Protein AF-A0A7X6PV64-F1 (afdb_monomer)

pLDDT: mean 88.18, std 13.63, range [36.78, 98.56]

Sequence (272 aa):
VKTAAINAVMAGAKPEYFPVILAIGSTGTTAVNISDNGFMAGAVINGNIRDEIGLNYDIGAVGPFAHANTTIGRAWSLLSINGGNCGKIGTTYTGTVGNPMNAINVIIAENEENSPWEPFAVRRSNAGGGGFGFGGPPPAKYKKGDNVVTLLMGWGILSAVNWKANDWSELPNYALAIKNIFNQQGTMFGTFAVLGPSVANNIANAGYDTAEKLTSFVTDVGEAPKSGPGGGPGGFRMPANFNVVVTGSSNNNYWMIGGMVPAASVNIDDWR

Structure (mmCIF, N/CA/C/O backbone):
data_AF-A0A7X6PV64-F1
#
_entry.id   AF-A0A7X6PV64-F1
#
loop_
_atom_site.group_PDB
_atom_site.id
_atom_site.type_symbol
_atom_site.label_atom_id
_atom_site.label_alt_id
_atom_site.label_comp_id
_atom_site.label_asym_id
_atom_site.label_entity_id
_atom_site.label_seq_id
_atom_site.pdbx_PDB_ins_code
_atom_site.Cartn_x
_atom_site.Cartn_y
_atom_site.Cartn_z
_atom_site.occupancy
_atom_site.B_iso_or_equiv
_atom_site.auth_seq_id
_atom_site.auth_comp_id
_atom_site.auth_asym_id
_atom_site.auth_atom_id
_atom_site.pdbx_PDB_model_num
ATOM 1 N N . VAL A 1 1 ? 3.945 -2.999 -22.282 1.00 91.75 1 VAL A N 1
ATOM 2 C CA . VAL A 1 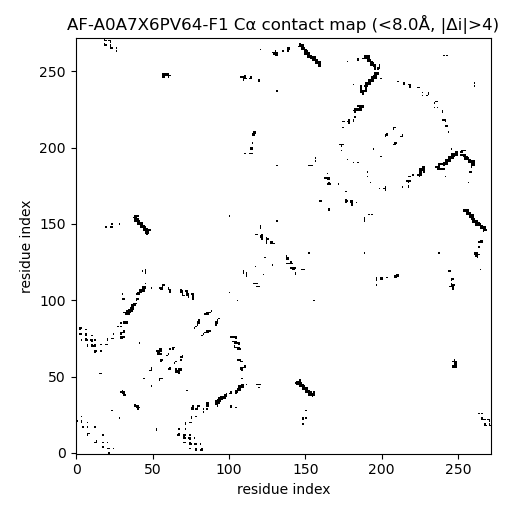1 ? 3.595 -4.436 -22.127 1.00 91.75 1 VAL A CA 1
ATOM 3 C C . VAL A 1 1 ? 4.803 -5.372 -22.232 1.00 91.75 1 VAL A C 1
ATOM 5 O O . VAL A 1 1 ? 5.143 -5.963 -21.219 1.00 91.75 1 VAL A O 1
ATOM 8 N N . LYS A 1 2 ? 5.508 -5.484 -23.377 1.00 96.25 2 LYS A N 1
ATOM 9 C CA . LYS A 1 2 ? 6.651 -6.422 -23.546 1.00 96.25 2 LYS A CA 1
ATOM 10 C C . LYS A 1 2 ? 7.704 -6.335 -22.430 1.00 96.25 2 LYS A C 1
ATOM 12 O O . LYS A 1 2 ? 8.056 -7.350 -21.840 1.00 96.25 2 LYS A O 1
ATOM 17 N N . THR A 1 3 ? 8.168 -5.127 -22.106 1.00 96.12 3 THR A N 1
ATOM 18 C CA . THR A 1 3 ? 9.143 -4.906 -21.025 1.00 96.12 3 THR A CA 1
ATOM 19 C C . THR A 1 3 ? 8.607 -5.367 -19.670 1.00 96.12 3 THR A C 1
ATOM 21 O O . THR A 1 3 ? 9.325 -6.025 -18.928 1.00 96.12 3 THR A O 1
ATOM 24 N N . ALA A 1 4 ? 7.337 -5.094 -19.355 1.00 97.00 4 ALA A N 1
ATOM 25 C CA . ALA A 1 4 ? 6.719 -5.554 -18.112 1.00 97.00 4 ALA A CA 1
ATOM 26 C C . ALA A 1 4 ? 6.675 -7.088 -18.029 1.00 97.00 4 ALA A C 1
ATOM 28 O O . ALA A 1 4 ? 7.028 -7.637 -16.992 1.00 97.00 4 ALA A O 1
ATOM 29 N N . ALA A 1 5 ? 6.334 -7.780 -19.123 1.00 97.94 5 ALA A N 1
ATOM 30 C CA . ALA A 1 5 ? 6.286 -9.245 -19.159 1.00 97.94 5 ALA A CA 1
ATOM 31 C C . ALA A 1 5 ? 7.659 -9.880 -18.885 1.00 97.94 5 ALA A C 1
ATOM 33 O O . ALA A 1 5 ? 7.769 -10.797 -18.078 1.00 97.94 5 ALA A O 1
ATOM 34 N N . ILE A 1 6 ? 8.722 -9.349 -19.501 1.00 98.06 6 ILE A N 1
ATOM 35 C CA . ILE A 1 6 ? 10.098 -9.823 -19.272 1.00 98.06 6 ILE A CA 1
ATOM 36 C C . ILE A 1 6 ? 10.476 -9.669 -17.792 1.00 98.06 6 ILE A C 1
ATOM 38 O O . ILE A 1 6 ? 10.998 -10.600 -17.183 1.00 98.06 6 ILE A O 1
ATOM 42 N N . ASN A 1 7 ? 10.176 -8.513 -17.195 1.00 97.69 7 ASN A N 1
ATOM 43 C CA . ASN A 1 7 ? 10.462 -8.253 -15.784 1.00 97.69 7 ASN A CA 1
ATOM 44 C C . ASN A 1 7 ? 9.623 -9.118 -14.838 1.00 97.69 7 ASN A C 1
ATOM 46 O O . ASN A 1 7 ? 10.154 -9.587 -13.837 1.00 97.69 7 ASN A O 1
ATOM 50 N N . ALA A 1 8 ? 8.358 -9.382 -15.171 1.00 98.19 8 ALA A N 1
ATOM 51 C CA . ALA A 1 8 ? 7.495 -10.294 -14.427 1.00 98.19 8 ALA A CA 1
ATOM 52 C C . ALA A 1 8 ? 8.071 -11.721 -14.415 1.00 98.19 8 ALA A C 1
ATOM 54 O O . ALA A 1 8 ? 8.233 -12.312 -13.349 1.00 98.19 8 ALA A O 1
ATOM 55 N N . VAL A 1 9 ? 8.489 -12.241 -15.573 1.00 98.19 9 VAL A N 1
ATOM 56 C CA . VAL A 1 9 ? 9.125 -13.567 -15.672 1.00 98.19 9 VAL A CA 1
ATOM 57 C C . VAL A 1 9 ? 10.434 -13.614 -14.884 1.00 98.19 9 VAL A C 1
ATOM 59 O O . VAL A 1 9 ? 10.630 -14.523 -14.082 1.00 98.19 9 VAL A O 1
ATOM 62 N N . MET A 1 10 ? 11.309 -12.611 -15.035 1.00 97.69 10 MET A N 1
ATOM 63 C CA . MET A 1 10 ? 12.550 -12.528 -14.250 1.00 97.69 10 MET A CA 1
ATOM 64 C C . MET A 1 10 ? 12.288 -12.434 -12.745 1.00 97.69 10 MET A C 1
ATOM 66 O O . MET A 1 10 ? 13.106 -12.913 -11.957 1.00 97.69 10 MET A O 1
ATOM 70 N N . ALA A 1 11 ? 11.167 -11.824 -12.343 1.00 97.19 11 ALA A N 1
ATOM 71 C CA . ALA A 1 11 ? 10.736 -11.728 -10.955 1.00 97.19 11 ALA A CA 1
ATOM 72 C C . ALA A 1 11 ? 10.283 -13.076 -10.371 1.00 97.19 11 ALA A C 1
ATOM 74 O O . ALA A 1 11 ? 10.321 -13.218 -9.150 1.00 97.19 11 ALA A O 1
ATOM 75 N N . GLY A 1 12 ? 9.914 -14.045 -11.219 1.00 97.56 12 GLY A N 1
ATOM 76 C CA . GLY A 1 12 ? 9.253 -15.296 -10.836 1.00 97.56 12 GLY A CA 1
ATOM 77 C C . GLY A 1 12 ? 7.725 -15.188 -10.792 1.00 97.56 12 GLY A C 1
ATOM 78 O O . GLY A 1 12 ? 7.066 -16.062 -10.238 1.00 97.56 12 GLY A O 1
ATOM 79 N N . ALA A 1 13 ? 7.148 -14.114 -11.339 1.00 98.00 13 ALA A N 1
ATOM 80 C CA . ALA A 1 13 ? 5.711 -13.884 -11.293 1.00 98.00 13 ALA A CA 1
ATOM 81 C C . ALA A 1 13 ? 4.950 -14.917 -12.134 1.00 98.00 13 ALA A C 1
ATOM 83 O O . ALA A 1 13 ? 5.369 -15.276 -13.239 1.00 98.00 13 ALA A O 1
ATOM 84 N N . LYS A 1 14 ? 3.798 -15.356 -11.622 1.00 98.31 14 LYS A N 1
ATOM 85 C CA . LYS A 1 14 ? 2.850 -16.157 -12.397 1.00 98.31 14 LYS A CA 1
ATOM 86 C C . LYS A 1 14 ? 2.019 -15.261 -13.332 1.00 98.31 14 LYS A C 1
ATOM 88 O O . LYS A 1 14 ? 1.901 -14.062 -13.055 1.00 98.31 14 LYS A O 1
ATOM 93 N N . PRO A 1 15 ? 1.430 -15.802 -14.416 1.00 97.88 15 PRO A N 1
ATOM 94 C CA . PRO A 1 15 ? 0.605 -15.024 -15.343 1.00 97.88 15 PRO A CA 1
ATOM 95 C C . PRO A 1 15 ? -0.539 -14.261 -14.667 1.00 97.88 15 PRO A C 1
ATOM 97 O O . PRO A 1 15 ? -0.822 -13.130 -15.048 1.00 97.88 15 PRO A O 1
ATOM 100 N N . GLU A 1 16 ? -1.141 -14.824 -13.619 1.00 97.88 16 GLU A N 1
ATOM 101 C CA . GLU A 1 16 ? -2.262 -14.226 -12.885 1.00 97.88 16 GLU A CA 1
ATOM 102 C C . GLU A 1 16 ? -1.863 -12.931 -12.156 1.00 97.88 16 GLU A C 1
ATOM 104 O O . GLU A 1 16 ? -2.710 -12.097 -11.860 1.00 97.88 16 GLU A O 1
ATOM 109 N N . TYR A 1 17 ? -0.568 -12.715 -11.896 1.00 98.38 17 TYR A N 1
ATOM 110 C CA . TYR A 1 17 ? -0.059 -11.495 -11.251 1.00 98.38 17 TYR A CA 1
ATOM 111 C C . TYR A 1 17 ? 0.160 -10.367 -12.262 1.00 98.38 17 TYR A C 1
ATOM 113 O O . TYR A 1 17 ? 0.369 -9.210 -11.889 1.00 98.38 17 TYR A O 1
ATOM 121 N N . PHE A 1 18 ? 0.169 -10.701 -13.553 1.00 98.44 18 PHE A N 1
ATOM 122 C CA . PHE A 1 18 ? 0.569 -9.786 -14.606 1.00 98.44 18 PHE A CA 1
ATOM 123 C C . PHE A 1 18 ? -0.355 -8.568 -14.758 1.00 98.44 18 PHE A C 1
ATOM 125 O O . PHE A 1 18 ? 0.198 -7.477 -14.914 1.00 98.44 18 PHE A O 1
ATOM 132 N N . PRO A 1 19 ? -1.693 -8.678 -14.615 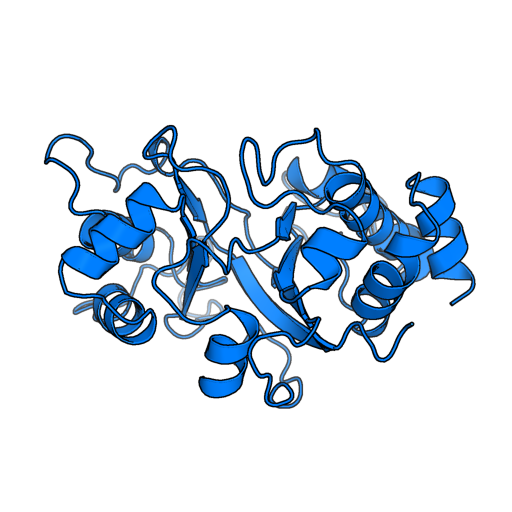1.00 98.38 19 PRO A N 1
ATOM 133 C CA . PRO A 1 19 ? -2.575 -7.510 -14.588 1.00 98.38 19 PRO A CA 1
ATOM 134 C C . PRO A 1 19 ? -2.177 -6.490 -13.514 1.00 98.38 19 PRO A C 1
ATOM 136 O O . PRO A 1 19 ? -2.075 -5.300 -13.801 1.00 98.38 19 PRO A O 1
ATOM 139 N N . VAL A 1 20 ? -1.826 -6.946 -12.303 1.00 98.50 20 VAL A N 1
ATOM 140 C CA . VAL A 1 20 ? -1.347 -6.061 -11.223 1.00 98.50 20 VAL A CA 1
ATOM 141 C C . VAL A 1 20 ? -0.037 -5.375 -11.619 1.00 98.50 20 VAL A C 1
ATOM 143 O O . VAL A 1 20 ? 0.121 -4.171 -11.433 1.00 98.50 20 VAL A O 1
ATOM 146 N N . ILE A 1 21 ? 0.909 -6.119 -12.198 1.00 98.38 21 ILE A N 1
ATOM 147 C CA . ILE A 1 21 ? 2.211 -5.581 -12.626 1.00 98.38 21 ILE A CA 1
ATOM 148 C C . ILE A 1 21 ? 2.039 -4.546 -13.748 1.00 98.38 21 ILE A C 1
ATOM 150 O O . ILE A 1 21 ? 2.728 -3.523 -13.755 1.00 98.38 21 ILE A O 1
ATOM 154 N N . LEU A 1 22 ? 1.125 -4.789 -14.690 1.00 98.25 22 LEU A N 1
ATOM 155 C CA . LEU A 1 22 ? 0.781 -3.838 -15.743 1.00 98.25 22 LEU A CA 1
ATOM 156 C C . LEU A 1 22 ? 0.117 -2.585 -15.174 1.00 98.25 22 LEU A C 1
ATOM 158 O O . LEU A 1 22 ? 0.539 -1.486 -15.534 1.00 98.25 22 LEU A O 1
ATOM 162 N N . ALA A 1 23 ? -0.833 -2.742 -14.249 1.00 97.44 23 ALA A N 1
ATOM 163 C CA . ALA A 1 23 ? -1.485 -1.632 -13.564 1.00 97.44 23 ALA A CA 1
ATOM 164 C C . ALA A 1 23 ? -0.451 -0.740 -12.862 1.00 97.44 23 ALA A C 1
ATOM 166 O O . ALA A 1 23 ? -0.383 0.458 -13.136 1.00 97.44 23 ALA A O 1
ATOM 167 N N . ILE A 1 24 ? 0.448 -1.324 -12.062 1.00 96.12 24 ILE A N 1
ATOM 168 C CA . ILE A 1 24 ? 1.563 -0.602 -11.428 1.00 96.12 24 ILE A CA 1
ATOM 169 C C . ILE A 1 24 ? 2.424 0.111 -12.483 1.00 96.12 24 ILE A C 1
ATOM 171 O O . ILE A 1 24 ? 2.667 1.314 -12.379 1.00 96.12 24 ILE A O 1
ATOM 175 N N . GLY A 1 25 ? 2.867 -0.608 -13.518 1.00 94.94 25 GLY A N 1
ATOM 176 C CA . GLY A 1 25 ? 3.745 -0.068 -14.558 1.00 94.94 25 GLY A CA 1
ATOM 177 C C . GLY A 1 25 ? 3.115 1.056 -15.384 1.00 94.94 25 GLY A C 1
ATOM 178 O O . GLY A 1 25 ? 3.824 1.953 -15.838 1.00 94.94 25 GLY A O 1
ATOM 179 N N . SER A 1 26 ? 1.793 1.046 -15.550 1.00 93.69 26 SER A N 1
ATOM 180 C CA . SER A 1 26 ? 1.053 2.067 -16.296 1.00 93.69 26 SER A CA 1
ATOM 181 C C . SER A 1 26 ? 1.102 3.450 -15.660 1.00 93.69 26 SER A C 1
ATOM 183 O O . SER A 1 26 ? 0.998 4.455 -16.358 1.00 93.69 26 SER A O 1
ATOM 185 N N . THR A 1 27 ? 1.323 3.505 -14.345 1.00 91.38 27 THR A N 1
ATOM 186 C CA . THR A 1 27 ? 1.455 4.766 -13.611 1.00 91.38 27 THR A CA 1
ATOM 187 C C . THR A 1 27 ? 2.747 5.513 -13.941 1.00 91.38 27 THR A C 1
ATOM 189 O O . THR A 1 27 ? 2.871 6.685 -13.600 1.00 91.38 27 THR A O 1
ATOM 192 N N . GLY A 1 28 ? 3.746 4.832 -14.518 1.00 90.12 28 GLY A N 1
ATOM 193 C CA . GLY A 1 28 ? 5.096 5.371 -14.689 1.00 90.12 28 GLY A CA 1
ATOM 194 C C . GLY A 1 28 ? 5.865 5.589 -13.377 1.00 90.12 28 GLY A C 1
ATOM 195 O O . GLY A 1 28 ? 6.990 6.078 -13.413 1.00 90.12 28 GLY A O 1
ATOM 196 N N . THR A 1 29 ? 5.297 5.222 -12.223 1.00 89.75 29 THR A N 1
ATOM 197 C CA . THR A 1 29 ? 5.958 5.374 -10.921 1.00 89.75 29 THR A CA 1
ATOM 198 C C . THR A 1 29 ? 7.018 4.295 -10.753 1.00 89.75 29 THR A C 1
ATOM 200 O O . THR A 1 29 ? 6.749 3.104 -10.927 1.00 89.75 29 THR A O 1
ATOM 203 N N . THR A 1 30 ? 8.228 4.696 -10.380 1.00 92.19 30 THR A N 1
ATOM 204 C CA . THR A 1 30 ? 9.356 3.787 -10.181 1.00 92.19 30 THR A CA 1
ATOM 205 C C . THR A 1 30 ? 9.484 3.363 -8.724 1.00 92.19 30 THR A C 1
ATOM 207 O O . THR A 1 30 ? 9.390 4.182 -7.814 1.00 92.19 30 THR A O 1
ATOM 210 N N . ALA A 1 31 ? 9.759 2.082 -8.501 1.00 92.12 31 ALA A N 1
ATOM 211 C CA . ALA A 1 31 ? 10.059 1.546 -7.182 1.00 92.12 31 ALA A CA 1
ATOM 212 C C . ALA A 1 31 ? 11.472 1.883 -6.686 1.00 92.12 31 ALA A C 1
ATOM 214 O O . ALA A 1 31 ? 11.718 2.022 -5.489 1.00 92.12 31 ALA A O 1
ATOM 215 N N . VAL A 1 32 ? 12.408 1.995 -7.628 1.00 90.81 32 VAL A N 1
ATOM 216 C CA . VAL A 1 32 ? 13.784 2.424 -7.385 1.00 90.81 32 VAL A CA 1
ATOM 217 C C . VAL A 1 32 ? 13.915 3.822 -7.957 1.00 90.81 32 VAL A C 1
ATOM 219 O O . VAL A 1 32 ? 13.748 4.003 -9.157 1.00 90.81 32 VAL A O 1
ATOM 222 N N . ASN A 1 33 ? 14.195 4.799 -7.102 1.00 85.56 33 ASN A N 1
ATOM 223 C CA . ASN A 1 33 ? 14.183 6.208 -7.478 1.00 85.56 33 ASN A CA 1
ATOM 224 C C . ASN A 1 33 ? 15.592 6.723 -7.780 1.00 85.56 33 ASN A C 1
ATOM 226 O O . ASN A 1 33 ? 16.573 6.283 -7.179 1.00 85.56 33 ASN A O 1
ATOM 230 N N . ILE A 1 34 ? 15.679 7.704 -8.680 1.00 88.69 34 ILE A N 1
ATOM 231 C CA . ILE A 1 34 ? 16.902 8.476 -8.904 1.00 88.69 34 ILE A CA 1
ATOM 232 C C . ILE A 1 34 ? 16.981 9.529 -7.795 1.00 88.69 34 ILE A C 1
ATOM 234 O O . ILE A 1 34 ? 16.371 10.592 -7.889 1.00 88.69 34 ILE A O 1
ATOM 238 N N . SER A 1 35 ? 17.671 9.199 -6.706 1.00 86.88 35 SER A N 1
ATOM 239 C CA . SER A 1 35 ? 17.815 10.072 -5.540 1.00 86.88 35 SER A CA 1
ATOM 240 C C . SER A 1 35 ? 19.122 9.802 -4.793 1.00 86.88 35 SER A C 1
ATOM 242 O O . SER A 1 35 ? 19.693 8.712 -4.870 1.00 86.88 35 SER A O 1
ATOM 244 N N . ASP A 1 36 ? 19.582 10.814 -4.061 1.00 87.56 36 ASP A N 1
ATOM 245 C CA . ASP A 1 36 ? 20.604 10.743 -3.014 1.00 87.56 36 ASP A CA 1
ATOM 246 C C . ASP A 1 36 ? 20.087 10.153 -1.687 1.00 87.56 36 ASP A C 1
ATOM 248 O O . ASP A 1 36 ? 20.878 9.854 -0.788 1.00 87.56 36 ASP A O 1
ATOM 252 N N . ASN A 1 37 ? 18.778 9.907 -1.592 1.00 86.75 37 ASN A N 1
ATOM 253 C CA . ASN A 1 37 ? 18.113 9.235 -0.484 1.00 86.75 37 ASN A CA 1
ATOM 254 C C . ASN A 1 37 ? 17.682 7.807 -0.854 1.00 86.75 37 ASN A C 1
ATOM 256 O O . ASN A 1 37 ? 17.275 7.523 -1.981 1.00 86.75 37 ASN A O 1
ATOM 260 N N . GLY A 1 38 ? 17.700 6.907 0.132 1.00 84.69 38 GLY A N 1
ATOM 261 C CA . GLY A 1 38 ? 17.163 5.548 0.019 1.00 84.69 38 GLY A CA 1
ATOM 262 C C . GLY A 1 38 ? 15.645 5.498 0.221 1.00 84.69 38 GLY A C 1
ATOM 263 O O . GLY A 1 38 ? 15.172 4.995 1.242 1.00 84.69 38 GLY A O 1
ATOM 264 N N . PHE A 1 39 ? 14.865 6.043 -0.715 1.00 89.31 39 PHE A N 1
ATOM 265 C CA . PHE A 1 39 ? 13.402 5.963 -0.638 1.00 89.31 39 PHE A CA 1
ATOM 266 C C . PHE A 1 39 ? 12.884 4.545 -0.894 1.00 89.31 39 PHE A C 1
ATOM 268 O O . PHE A 1 39 ? 13.372 3.827 -1.766 1.00 89.31 39 PHE A O 1
ATOM 275 N N . MET A 1 40 ? 11.832 4.177 -0.172 1.00 90.31 40 MET A N 1
ATOM 276 C CA . MET A 1 40 ? 11.048 2.968 -0.374 1.00 90.31 40 MET A CA 1
ATOM 277 C C . MET A 1 40 ? 9.822 3.274 -1.236 1.00 90.31 40 MET A C 1
ATOM 279 O O . MET A 1 40 ? 9.196 4.329 -1.096 1.00 90.31 40 MET A O 1
ATOM 283 N N . ALA A 1 41 ? 9.466 2.325 -2.097 1.00 91.50 41 ALA A N 1
ATOM 284 C CA . ALA A 1 41 ? 8.183 2.299 -2.775 1.00 91.50 41 ALA A CA 1
ATOM 285 C C . ALA A 1 41 ? 7.367 1.095 -2.308 1.00 91.50 41 ALA A C 1
ATOM 287 O O . ALA A 1 41 ? 7.892 -0.009 -2.130 1.00 91.50 41 ALA A O 1
ATOM 288 N N . GLY A 1 42 ? 6.077 1.315 -2.100 1.00 94.56 42 GLY A N 1
ATOM 289 C CA . GLY A 1 42 ? 5.150 0.281 -1.667 1.00 94.56 42 GLY A CA 1
ATOM 290 C C . GLY A 1 42 ? 3.838 0.371 -2.423 1.00 94.56 42 GLY A C 1
ATOM 291 O O . GLY A 1 42 ? 3.623 1.297 -3.200 1.00 94.56 42 GLY A O 1
ATOM 292 N N . ALA A 1 43 ? 2.954 -0.587 -2.203 1.00 96.56 43 ALA A N 1
ATOM 293 C CA . ALA A 1 43 ? 1.609 -0.535 -2.743 1.00 96.56 43 ALA A CA 1
ATOM 294 C C . ALA A 1 43 ? 0.609 -1.138 -1.761 1.00 96.56 43 ALA A C 1
ATOM 296 O O . ALA A 1 43 ? 0.915 -2.135 -1.111 1.00 96.56 43 ALA A O 1
ATOM 297 N N . VAL A 1 44 ? -0.580 -0.546 -1.687 1.00 98.19 44 VAL A N 1
ATOM 298 C CA . VAL A 1 44 ? -1.764 -1.170 -1.089 1.00 98.19 44 VAL A CA 1
ATOM 299 C C . VAL A 1 44 ? -2.615 -1.743 -2.211 1.00 98.19 44 VAL A C 1
ATOM 301 O O . VAL A 1 44 ? -2.885 -1.041 -3.185 1.00 98.19 44 VAL A O 1
ATOM 304 N N . ILE A 1 45 ? -3.023 -3.000 -2.080 1.00 98.56 45 ILE A N 1
ATOM 305 C CA . ILE A 1 45 ? -3.925 -3.681 -3.005 1.00 98.56 45 ILE A CA 1
ATOM 306 C C . ILE A 1 45 ? -5.239 -3.971 -2.282 1.00 98.56 45 ILE A C 1
ATOM 308 O O . ILE A 1 45 ? -5.246 -4.558 -1.197 1.00 98.56 45 ILE A O 1
ATOM 312 N N . ASN A 1 46 ? -6.326 -3.551 -2.920 1.00 98.50 46 ASN A N 1
ATOM 313 C CA . ASN A 1 46 ? -7.711 -3.678 -2.487 1.00 98.50 46 ASN A CA 1
ATOM 314 C C . ASN A 1 46 ? -8.509 -4.586 -3.427 1.00 98.50 46 ASN A C 1
ATOM 316 O O . ASN A 1 46 ? -8.107 -4.796 -4.574 1.00 98.50 46 ASN A O 1
ATOM 320 N N . GLY A 1 47 ? -9.656 -5.068 -2.949 1.00 98.00 47 GLY A N 1
ATOM 321 C CA . GLY A 1 47 ? -10.617 -5.840 -3.736 1.00 98.00 47 GLY A CA 1
ATOM 322 C C . GLY A 1 47 ? -10.383 -7.351 -3.726 1.00 98.00 47 GLY A C 1
ATOM 323 O O . GLY A 1 47 ? -9.481 -7.861 -3.054 1.00 98.00 47 GLY A O 1
ATOM 324 N N . ASN A 1 48 ? -11.226 -8.066 -4.474 1.00 96.75 48 ASN A N 1
ATOM 325 C CA . ASN A 1 48 ? -11.269 -9.534 -4.530 1.00 96.75 48 ASN A CA 1
ATOM 326 C C . ASN A 1 48 ? -10.012 -10.148 -5.156 1.00 96.75 48 ASN A C 1
ATOM 328 O O . ASN A 1 48 ? -9.681 -11.301 -4.882 1.00 96.75 48 ASN A O 1
ATOM 332 N N . ILE A 1 49 ? -9.264 -9.370 -5.945 1.00 98.19 49 ILE A N 1
ATOM 333 C CA . ILE A 1 49 ? -8.017 -9.819 -6.561 1.00 98.19 49 ILE A CA 1
ATOM 334 C C . ILE A 1 49 ? -7.005 -10.321 -5.526 1.00 98.19 49 ILE A C 1
ATOM 336 O O . ILE A 1 49 ? -6.175 -11.169 -5.850 1.00 98.19 49 ILE A O 1
ATOM 340 N N . ARG A 1 50 ? -7.096 -9.838 -4.275 1.00 97.56 50 ARG A N 1
ATOM 341 C CA . ARG A 1 50 ? -6.311 -10.342 -3.142 1.00 97.56 50 ARG A CA 1
ATOM 342 C C . ARG A 1 50 ? -6.430 -11.861 -3.014 1.00 97.56 50 ARG A C 1
ATOM 344 O O . ARG A 1 50 ? -5.407 -12.540 -2.964 1.00 97.56 50 ARG A O 1
ATOM 351 N N . ASP A 1 51 ? -7.652 -12.379 -3.051 1.00 97.44 51 ASP A N 1
ATOM 352 C CA . ASP A 1 51 ? -7.929 -13.812 -2.964 1.00 97.44 51 ASP A CA 1
ATOM 353 C C . ASP A 1 51 ? -7.666 -14.524 -4.292 1.00 97.44 51 ASP A C 1
ATOM 355 O O 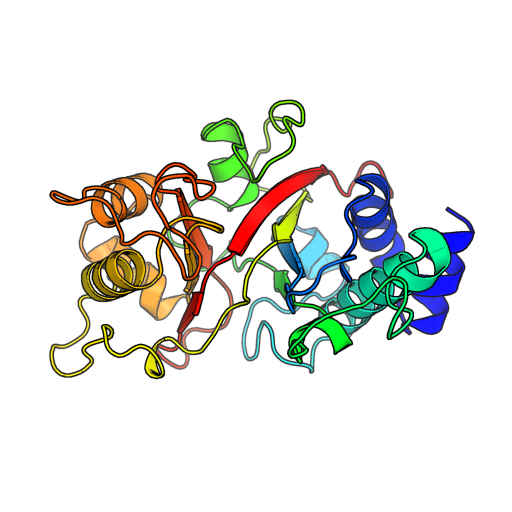. ASP A 1 51 ? -7.061 -15.595 -4.307 1.00 97.44 51 ASP A O 1
ATOM 359 N N . GLU A 1 52 ? -8.055 -13.910 -5.415 1.00 97.62 52 GLU A N 1
ATOM 360 C CA . GLU A 1 52 ? -7.929 -14.509 -6.753 1.00 97.62 52 GLU A CA 1
ATOM 361 C C . GLU A 1 52 ? -6.487 -14.918 -7.085 1.00 97.62 52 GLU A C 1
ATOM 363 O O . GLU A 1 52 ? -6.264 -15.966 -7.693 1.00 97.62 52 GLU A O 1
ATOM 368 N N . ILE A 1 53 ? -5.503 -14.106 -6.680 1.00 97.50 53 ILE A N 1
ATOM 369 C CA . ILE A 1 53 ? -4.087 -14.350 -6.993 1.00 97.50 53 ILE A CA 1
ATOM 370 C C . ILE A 1 53 ? -3.272 -14.842 -5.787 1.00 97.50 53 ILE A C 1
ATOM 372 O O . ILE A 1 53 ? -2.067 -15.087 -5.910 1.00 97.50 53 ILE A O 1
ATOM 376 N N . GLY A 1 54 ? -3.908 -15.006 -4.625 1.00 96.69 54 GLY A N 1
ATOM 377 C CA . GLY A 1 54 ? -3.256 -15.453 -3.395 1.00 96.69 54 GLY A CA 1
ATOM 378 C C . GLY A 1 54 ? -2.265 -14.434 -2.824 1.00 96.69 54 GLY A C 1
ATOM 379 O O . GLY A 1 54 ? -1.148 -14.801 -2.443 1.00 96.69 54 GLY A O 1
ATOM 380 N N . LEU A 1 55 ? -2.644 -13.153 -2.788 1.00 97.62 55 LEU A N 1
ATOM 381 C CA . LEU A 1 55 ? -1.954 -12.155 -1.971 1.00 97.62 55 LEU A CA 1
ATOM 382 C C . LEU A 1 55 ? -2.196 -12.453 -0.490 1.00 97.62 55 LEU A C 1
ATOM 384 O O . LEU A 1 55 ? -3.313 -12.743 -0.078 1.00 97.62 55 LEU A O 1
ATOM 388 N N . ASN A 1 56 ? -1.156 -12.323 0.330 1.00 97.44 56 ASN A N 1
ATOM 389 C CA . ASN A 1 56 ? -1.302 -12.474 1.772 1.00 97.44 56 ASN A CA 1
ATOM 390 C C . ASN A 1 56 ? -1.633 -11.135 2.434 1.00 97.44 56 ASN A C 1
ATOM 392 O O . ASN A 1 56 ? -0.839 -10.189 2.362 1.00 97.44 56 ASN A O 1
ATOM 396 N N . TYR A 1 57 ? -2.774 -11.102 3.115 1.00 96.94 57 TYR A N 1
ATOM 397 C CA . TYR A 1 57 ? -3.230 -10.029 3.999 1.00 96.94 57 TYR A CA 1
ATOM 398 C C . TYR A 1 57 ? -3.501 -10.521 5.431 1.00 96.94 57 TYR A C 1
ATOM 400 O O . TYR A 1 57 ? -4.049 -9.769 6.230 1.00 96.94 57 TYR A O 1
ATOM 408 N N . ASP A 1 58 ? -3.121 -11.756 5.771 1.00 95.56 58 ASP A N 1
ATOM 409 C CA . ASP A 1 58 ? -3.342 -12.382 7.082 1.00 95.56 58 ASP A CA 1
ATOM 410 C C . ASP A 1 58 ? -1.990 -12.719 7.753 1.00 95.56 58 ASP A C 1
ATOM 412 O O . ASP A 1 58 ? -1.035 -11.954 7.621 1.00 95.56 58 ASP A O 1
ATOM 416 N N . ILE A 1 59 ? -1.867 -13.808 8.520 1.00 95.12 59 ILE A N 1
ATOM 417 C CA . ILE A 1 59 ? -0.660 -14.177 9.277 1.00 95.12 59 ILE A CA 1
ATOM 418 C C . ILE A 1 59 ? 0.605 -13.985 8.425 1.00 95.12 59 ILE A C 1
ATOM 420 O O . ILE A 1 59 ? 0.775 -14.570 7.354 1.00 95.12 59 ILE A O 1
ATOM 424 N N . GLY A 1 60 ? 1.521 -13.147 8.918 1.00 92.88 60 GLY A N 1
ATOM 425 C CA . GLY A 1 60 ? 2.770 -12.840 8.220 1.00 92.88 60 GLY A CA 1
ATOM 426 C C . GLY A 1 60 ? 2.620 -11.933 6.993 1.00 92.88 60 GLY A C 1
ATOM 427 O O . GLY A 1 60 ? 3.533 -11.912 6.165 1.00 92.88 60 GLY A O 1
ATOM 428 N N . ALA A 1 61 ? 1.513 -11.192 6.856 1.00 94.38 61 ALA A N 1
ATOM 429 C CA . ALA A 1 61 ? 1.364 -10.120 5.872 1.00 94.38 61 ALA A CA 1
ATOM 430 C C . ALA A 1 61 ? 2.568 -9.174 5.921 1.00 94.38 61 ALA A C 1
ATOM 432 O O . ALA A 1 61 ? 3.192 -9.003 6.968 1.00 94.38 61 ALA A O 1
ATOM 433 N N . VAL A 1 62 ? 2.926 -8.616 4.761 1.00 91.50 62 VAL A N 1
ATOM 434 C CA . VAL A 1 62 ? 4.182 -7.881 4.498 1.00 91.50 62 VAL A CA 1
ATOM 435 C C . VAL A 1 62 ? 5.481 -8.662 4.772 1.00 91.50 62 VAL A C 1
ATOM 437 O O . VAL A 1 62 ? 6.574 -8.122 4.605 1.00 91.50 62 VAL A O 1
ATOM 440 N N . GLY A 1 63 ? 5.386 -9.940 5.145 1.00 89.88 63 GLY A N 1
ATOM 441 C CA . GLY A 1 63 ? 6.498 -10.879 5.208 1.00 89.88 63 GLY A CA 1
ATOM 442 C C . GLY A 1 63 ? 6.827 -11.515 3.848 1.00 89.88 63 GLY A C 1
ATOM 443 O O . GLY A 1 63 ? 6.117 -11.321 2.861 1.00 89.88 63 GLY A O 1
ATOM 444 N N . PRO A 1 64 ? 7.903 -12.315 3.776 1.00 87.38 64 PRO A N 1
ATOM 445 C CA . PRO A 1 64 ? 8.467 -12.794 2.510 1.00 87.38 64 PRO A CA 1
ATOM 446 C C . PRO A 1 64 ? 7.785 -14.047 1.932 1.00 87.38 64 PRO A C 1
ATOM 448 O O . PRO A 1 64 ? 8.218 -14.551 0.902 1.00 87.38 64 PRO A O 1
ATOM 451 N N . PHE A 1 65 ? 6.782 -14.612 2.611 1.00 87.38 65 PHE A N 1
ATOM 452 C CA . PHE A 1 65 ? 6.302 -15.970 2.316 1.00 87.38 65 PHE A CA 1
ATOM 453 C C . PHE A 1 65 ? 5.193 -16.033 1.261 1.00 87.38 65 PHE A C 1
ATOM 455 O O . PHE A 1 65 ? 4.916 -17.102 0.720 1.00 87.38 65 PHE A O 1
ATOM 462 N N . ALA A 1 66 ? 4.572 -14.900 0.939 1.00 93.94 66 ALA A N 1
ATOM 463 C CA . ALA A 1 66 ? 3.530 -14.832 -0.072 1.00 93.94 66 ALA A CA 1
ATOM 464 C C . ALA A 1 66 ? 4.141 -14.586 -1.453 1.00 93.94 66 ALA A C 1
ATOM 466 O O . ALA A 1 66 ? 4.600 -13.484 -1.759 1.00 93.94 66 ALA A O 1
ATOM 467 N N . HIS A 1 67 ? 4.120 -15.619 -2.298 1.00 96.19 67 HIS A N 1
ATOM 468 C CA . HIS A 1 67 ? 4.727 -15.571 -3.626 1.00 96.19 67 HIS A CA 1
ATOM 469 C C . HIS A 1 67 ? 4.204 -14.396 -4.468 1.00 96.19 67 HIS A C 1
ATOM 471 O O . HIS A 1 67 ? 5.002 -13.704 -5.098 1.00 96.19 67 HIS A O 1
ATOM 477 N N . ALA A 1 68 ? 2.894 -14.122 -4.430 1.00 97.06 68 ALA A N 1
ATOM 478 C CA . ALA A 1 68 ? 2.292 -12.986 -5.128 1.00 97.06 68 ALA A CA 1
ATOM 479 C C . ALA A 1 68 ? 2.882 -11.645 -4.655 1.00 97.06 68 ALA A C 1
ATOM 481 O O . ALA A 1 68 ? 3.440 -10.910 -5.468 1.00 97.06 68 ALA A O 1
ATOM 482 N N . ASN A 1 69 ? 2.854 -11.353 -3.346 1.00 96.44 69 ASN A N 1
ATOM 483 C CA . ASN A 1 69 ? 3.380 -10.100 -2.789 1.00 96.44 69 ASN A CA 1
ATOM 484 C C . ASN A 1 69 ? 4.854 -9.890 -3.173 1.00 96.44 69 ASN A C 1
ATOM 486 O O . ASN A 1 69 ? 5.224 -8.827 -3.674 1.00 96.44 69 ASN A O 1
ATOM 490 N N . THR A 1 70 ? 5.694 -10.911 -2.974 1.00 95.38 70 THR A N 1
ATOM 491 C CA . THR A 1 70 ? 7.138 -10.821 -3.227 1.00 95.38 70 THR A CA 1
ATOM 492 C C . THR A 1 70 ? 7.455 -10.651 -4.710 1.00 95.38 70 THR A C 1
ATOM 494 O O . THR A 1 70 ? 8.292 -9.824 -5.072 1.00 95.38 70 THR A O 1
ATOM 497 N N . THR A 1 71 ? 6.800 -11.413 -5.589 1.00 96.88 71 THR A N 1
ATOM 498 C CA . THR A 1 71 ? 7.094 -11.358 -7.028 1.00 96.88 71 THR A CA 1
ATOM 499 C C . THR A 1 71 ? 6.548 -10.103 -7.692 1.00 96.88 71 THR A C 1
ATOM 501 O O . THR A 1 71 ? 7.237 -9.551 -8.545 1.00 96.88 71 THR A O 1
ATOM 504 N N . ILE A 1 72 ? 5.381 -9.596 -7.279 1.00 98.00 72 ILE A N 1
ATOM 505 C CA . ILE A 1 72 ? 4.828 -8.328 -7.784 1.00 98.00 72 ILE A CA 1
ATOM 506 C C . ILE A 1 72 ? 5.756 -7.168 -7.423 1.00 98.00 72 ILE A C 1
ATOM 508 O O . ILE A 1 72 ? 6.164 -6.402 -8.299 1.00 98.00 72 ILE A O 1
ATOM 512 N N . GLY A 1 73 ? 6.152 -7.061 -6.153 1.00 96.62 73 GLY A N 1
ATOM 513 C CA . GLY A 1 73 ? 7.041 -5.988 -5.721 1.00 96.62 73 GLY A CA 1
ATOM 514 C C . GLY A 1 73 ? 8.433 -6.087 -6.361 1.00 96.62 73 GLY A C 1
ATOM 515 O O . GLY A 1 73 ? 8.978 -5.079 -6.821 1.00 96.62 73 GLY A O 1
ATOM 516 N N . ARG A 1 74 ? 8.980 -7.302 -6.512 1.00 96.50 74 ARG A N 1
ATOM 517 C CA . ARG A 1 74 ? 10.242 -7.532 -7.233 1.00 96.50 74 ARG A CA 1
ATOM 518 C C . ARG A 1 74 ? 10.131 -7.203 -8.725 1.00 96.50 74 ARG A C 1
ATOM 520 O O . ARG A 1 74 ? 11.053 -6.603 -9.279 1.00 96.50 74 ARG A O 1
ATOM 527 N N . ALA A 1 75 ? 9.020 -7.550 -9.375 1.00 97.44 75 ALA A N 1
ATOM 528 C CA . ALA A 1 75 ? 8.760 -7.198 -10.770 1.00 97.44 75 ALA A CA 1
ATOM 529 C C . ALA A 1 75 ? 8.726 -5.680 -10.962 1.00 97.44 75 ALA A C 1
ATOM 531 O O . ALA A 1 75 ? 9.277 -5.184 -11.944 1.00 97.44 75 ALA A O 1
ATOM 532 N N . TRP A 1 76 ? 8.163 -4.937 -10.007 1.00 96.88 76 TRP A N 1
ATOM 533 C CA . TRP A 1 76 ? 8.161 -3.477 -10.031 1.00 96.88 76 TRP A CA 1
ATOM 534 C C . TRP A 1 76 ? 9.572 -2.878 -9.901 1.00 96.88 76 TRP A C 1
ATOM 536 O O . TRP A 1 76 ? 9.929 -1.984 -10.676 1.00 96.88 76 TRP A O 1
ATOM 546 N N . SER A 1 77 ? 10.424 -3.414 -9.014 1.00 94.81 77 SER A N 1
ATOM 547 C CA . SER A 1 77 ? 11.846 -3.024 -8.943 1.00 94.81 77 SER A CA 1
ATOM 548 C C . SER A 1 77 ? 12.570 -3.274 -10.265 1.00 94.81 77 SER A C 1
ATOM 550 O O . SER A 1 77 ? 13.213 -2.372 -10.801 1.00 94.81 77 SER A O 1
ATOM 552 N N . LEU A 1 78 ? 12.432 -4.474 -10.834 1.00 95.94 78 LEU A N 1
ATOM 553 C CA . LEU A 1 78 ? 13.072 -4.823 -12.105 1.00 95.94 78 LEU A CA 1
ATOM 554 C C . LEU A 1 78 ? 12.559 -3.957 -13.261 1.00 95.94 78 LEU A C 1
ATOM 556 O O . LEU A 1 78 ? 13.349 -3.507 -14.087 1.00 95.94 78 LEU A O 1
ATOM 560 N N . LEU A 1 79 ? 11.258 -3.661 -13.295 1.00 95.69 79 LEU A N 1
ATOM 561 C CA . LEU A 1 79 ? 10.669 -2.765 -14.287 1.00 95.69 79 LEU A CA 1
ATOM 562 C C . LEU A 1 79 ? 11.216 -1.337 -14.164 1.00 95.69 79 LEU A C 1
ATOM 564 O O . LEU A 1 79 ? 11.477 -0.701 -15.181 1.00 95.69 79 LEU A O 1
ATOM 568 N N . SER A 1 80 ? 11.456 -0.858 -12.945 1.00 94.25 80 SER A N 1
ATOM 569 C CA . SER A 1 80 ? 12.077 0.452 -12.707 1.00 94.25 80 SER A CA 1
ATOM 570 C C . SER A 1 80 ? 13.509 0.497 -13.243 1.00 94.25 80 SER A C 1
ATOM 572 O O . SER A 1 80 ? 13.906 1.461 -13.890 1.00 94.25 80 SER A O 1
ATOM 574 N N . ILE A 1 81 ? 14.271 -0.579 -13.044 1.00 94.06 81 ILE A N 1
ATOM 575 C CA . ILE A 1 81 ? 15.653 -0.686 -13.525 1.00 94.06 81 ILE A CA 1
ATOM 576 C C . ILE A 1 81 ? 15.693 -0.779 -15.055 1.00 94.06 81 ILE A C 1
ATOM 578 O O . ILE A 1 81 ? 16.341 0.025 -15.721 1.00 94.06 81 ILE A O 1
ATOM 582 N N . ASN A 1 82 ? 14.959 -1.734 -15.625 1.00 94.06 82 ASN A N 1
ATOM 583 C CA . ASN A 1 82 ? 15.062 -2.086 -17.042 1.00 94.06 82 ASN A CA 1
ATOM 584 C C . ASN A 1 82 ? 14.203 -1.206 -17.961 1.00 94.06 82 ASN A C 1
ATOM 586 O O . ASN A 1 82 ? 14.510 -1.075 -19.143 1.00 94.06 82 ASN A O 1
ATOM 590 N N . GLY A 1 83 ? 13.104 -0.648 -17.450 1.00 91.25 83 GLY A N 1
ATOM 591 C CA . GLY A 1 83 ? 12.178 0.205 -18.200 1.00 91.25 83 GLY A CA 1
ATOM 592 C C . GLY A 1 83 ? 12.250 1.686 -17.824 1.00 91.25 83 GLY A C 1
ATOM 593 O O . GLY A 1 83 ? 11.993 2.526 -18.679 1.00 91.25 83 GLY A O 1
ATOM 594 N N . GLY A 1 84 ? 12.610 2.002 -16.576 1.00 90.12 84 GLY A N 1
ATOM 595 C CA . GLY A 1 84 ? 12.701 3.373 -16.054 1.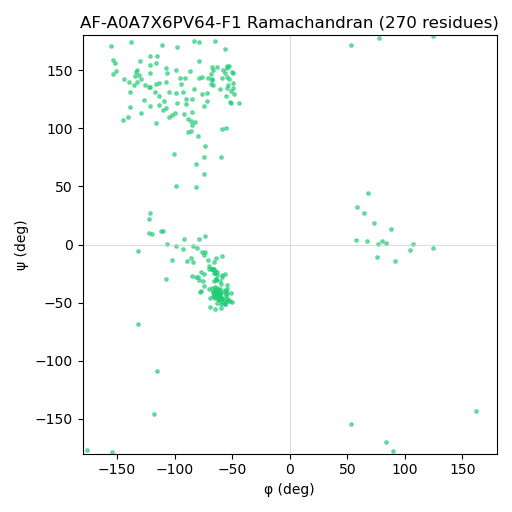00 90.12 84 GLY A CA 1
ATOM 596 C C . GLY A 1 84 ? 14.116 3.960 -16.022 1.00 90.12 84 GLY A C 1
ATOM 597 O O . GLY A 1 84 ? 14.280 5.114 -15.636 1.00 90.12 84 GLY A O 1
ATOM 598 N N . ASN A 1 85 ? 15.138 3.194 -16.429 1.00 90.69 85 ASN A N 1
ATOM 599 C CA . ASN A 1 85 ? 16.553 3.588 -16.366 1.00 90.69 85 ASN A CA 1
ATOM 600 C C . ASN A 1 85 ? 17.038 3.925 -14.936 1.00 90.69 85 ASN A C 1
ATOM 602 O O . ASN A 1 85 ? 17.902 4.780 -14.737 1.00 90.69 85 ASN A O 1
ATOM 606 N N . CYS A 1 86 ? 16.489 3.260 -13.918 1.00 91.44 86 CYS A N 1
ATOM 607 C CA . CYS A 1 86 ? 16.851 3.471 -12.513 1.00 91.44 86 CYS A CA 1
ATOM 608 C C . CYS A 1 86 ? 17.871 2.436 -12.007 1.00 91.44 86 CYS A C 1
ATOM 610 O O . CYS A 1 86 ? 18.141 1.426 -12.653 1.00 91.44 86 CYS A O 1
ATOM 612 N N . GLY A 1 87 ? 18.420 2.651 -10.809 1.00 89.38 87 GLY A N 1
ATOM 613 C CA . GLY A 1 87 ? 19.132 1.593 -10.080 1.00 89.38 87 GLY A CA 1
ATOM 614 C C . GLY A 1 87 ? 20.597 1.377 -10.471 1.00 89.38 87 GLY A C 1
ATOM 615 O O . GLY A 1 87 ? 21.249 0.508 -9.892 1.00 89.38 87 GLY A O 1
ATOM 616 N N . LYS A 1 88 ? 21.159 2.158 -11.404 1.00 91.44 88 LYS A N 1
ATOM 617 C CA . LYS A 1 88 ? 22.587 2.069 -11.732 1.00 91.44 88 LYS A CA 1
ATOM 618 C C . LYS A 1 88 ? 23.409 2.881 -10.729 1.00 91.44 88 LYS A C 1
ATOM 620 O O . LYS A 1 88 ? 23.448 4.113 -10.795 1.00 91.44 88 LYS A O 1
ATOM 625 N N . ILE A 1 89 ? 24.082 2.177 -9.818 1.00 90.38 89 ILE A N 1
ATOM 626 C CA . ILE A 1 89 ? 24.890 2.766 -8.737 1.00 90.38 89 ILE A CA 1
ATOM 627 C C . ILE A 1 89 ? 25.869 3.813 -9.290 1.00 90.38 89 ILE A C 1
ATOM 629 O O . ILE A 1 89 ? 26.544 3.580 -10.294 1.00 90.38 89 ILE A O 1
ATOM 633 N N . GLY A 1 90 ? 25.910 4.982 -8.648 1.00 89.06 90 GLY A N 1
ATOM 634 C CA . GLY A 1 90 ? 26.777 6.105 -9.013 1.00 89.06 90 GLY A CA 1
ATOM 635 C C . GLY A 1 90 ? 26.315 6.906 -10.234 1.00 89.06 90 GLY A C 1
ATOM 636 O O . GLY A 1 90 ? 26.992 7.851 -10.619 1.00 89.06 90 GLY A O 1
ATOM 637 N N . THR A 1 91 ? 25.182 6.549 -10.851 1.00 90.81 91 THR A N 1
ATOM 638 C CA . THR A 1 91 ? 24.624 7.285 -12.002 1.00 90.81 91 THR A CA 1
ATOM 639 C C . THR A 1 91 ? 23.135 7.575 -11.827 1.00 90.81 91 THR A C 1
ATOM 641 O O . THR A 1 91 ? 22.765 8.720 -11.609 1.00 90.81 91 THR A O 1
ATOM 644 N N . THR A 1 92 ? 22.278 6.552 -11.865 1.00 91.19 92 THR A N 1
ATOM 645 C CA . THR A 1 92 ? 20.820 6.663 -11.665 1.00 91.19 92 THR A CA 1
ATOM 646 C C . THR A 1 92 ? 20.355 6.052 -10.341 1.00 91.19 92 THR A C 1
ATOM 648 O O . THR A 1 92 ? 19.166 5.864 -10.102 1.00 91.19 92 THR A O 1
ATOM 651 N N . TYR A 1 93 ? 21.306 5.742 -9.463 1.00 90.06 93 TYR A N 1
ATOM 652 C CA . TYR A 1 93 ? 21.091 5.437 -8.056 1.00 90.06 93 TYR A CA 1
ATOM 653 C C . TYR A 1 93 ? 22.272 5.987 -7.259 1.00 90.06 93 TYR A C 1
ATOM 655 O O . TYR A 1 93 ? 23.388 5.469 -7.347 1.00 90.06 93 TYR A O 1
ATOM 663 N N . THR A 1 94 ? 22.040 7.070 -6.525 1.00 89.88 94 THR A N 1
ATOM 664 C CA . THR A 1 94 ? 23.086 7.854 -5.849 1.00 89.88 94 THR A CA 1
ATOM 665 C C . THR A 1 94 ? 22.846 7.951 -4.346 1.00 89.88 94 THR A C 1
ATOM 667 O O . THR A 1 94 ? 23.346 8.870 -3.707 1.00 89.88 94 THR A O 1
ATOM 670 N N . GLY A 1 95 ? 22.078 7.012 -3.785 1.00 86.12 95 GLY A N 1
ATOM 671 C CA . GLY A 1 95 ? 21.717 6.989 -2.372 1.00 86.12 95 GLY A CA 1
ATOM 672 C C . GLY A 1 95 ? 22.941 7.023 -1.456 1.00 86.12 95 GLY A C 1
ATOM 673 O O . GLY A 1 95 ? 23.827 6.180 -1.584 1.00 86.12 95 GLY A O 1
ATOM 674 N N . THR A 1 96 ? 22.959 7.957 -0.504 1.00 88.25 96 THR A N 1
ATOM 675 C CA . THR A 1 96 ? 24.004 8.051 0.531 1.00 88.25 96 THR A CA 1
ATOM 676 C C . THR A 1 96 ? 24.017 6.790 1.398 1.00 88.25 96 THR A C 1
ATOM 678 O O . THR A 1 96 ? 25.069 6.232 1.699 1.00 88.25 96 THR A O 1
ATOM 681 N N . VAL A 1 97 ? 22.822 6.313 1.758 1.00 89.25 97 VAL A N 1
ATOM 682 C CA . VAL A 1 97 ? 22.562 5.009 2.374 1.00 89.25 97 VAL A CA 1
ATOM 683 C C . VAL A 1 97 ? 21.387 4.380 1.624 1.00 89.25 97 VAL A C 1
ATOM 685 O O . VAL A 1 97 ? 20.444 5.077 1.247 1.00 89.25 97 VAL A O 1
ATOM 688 N N . GLY A 1 98 ? 21.454 3.073 1.364 1.00 88.38 98 GLY A N 1
ATOM 689 C CA . GLY A 1 98 ? 20.377 2.345 0.690 1.00 88.38 98 GLY A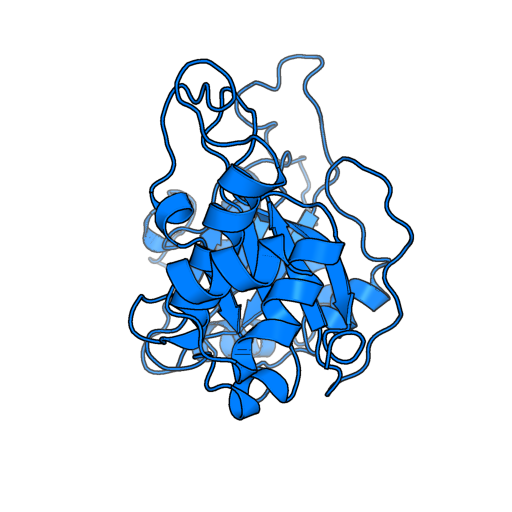 CA 1
ATOM 690 C C . GLY A 1 98 ? 19.207 1.993 1.611 1.00 88.38 98 GLY A C 1
ATOM 691 O O . GLY A 1 98 ? 19.283 2.166 2.826 1.00 88.38 98 GLY A O 1
ATOM 692 N N . ASN A 1 99 ? 18.137 1.441 1.033 1.00 90.94 99 ASN A N 1
ATOM 693 C CA . ASN A 1 99 ? 16.987 0.941 1.783 1.00 90.94 99 ASN A CA 1
ATOM 694 C C . ASN A 1 99 ? 16.758 -0.550 1.487 1.00 90.94 99 ASN A C 1
ATOM 696 O O . ASN A 1 99 ? 16.517 -0.915 0.333 1.00 90.94 99 ASN A O 1
ATOM 700 N N . PRO A 1 100 ? 16.820 -1.436 2.499 1.00 90.12 100 PRO A N 1
ATOM 701 C CA . PRO A 1 100 ? 16.700 -2.875 2.279 1.00 90.12 100 PRO A CA 1
ATOM 702 C C . PRO A 1 100 ? 15.336 -3.280 1.703 1.00 90.12 100 PRO A C 1
ATOM 704 O O . PRO A 1 100 ? 15.240 -4.304 1.027 1.00 90.12 100 PRO A O 1
ATOM 707 N N . MET A 1 101 ? 14.288 -2.472 1.898 1.00 90.25 101 MET A N 1
ATOM 708 C CA . MET A 1 101 ? 12.965 -2.756 1.341 1.00 90.25 101 MET A CA 1
ATOM 709 C C . MET A 1 101 ? 12.939 -2.665 -0.191 1.00 90.25 101 MET A C 1
ATOM 711 O O . MET A 1 101 ? 12.096 -3.314 -0.797 1.00 90.25 101 MET A O 1
ATOM 715 N N . ASN A 1 102 ? 13.874 -1.964 -0.850 1.00 88.19 102 ASN A N 1
ATOM 716 C CA . ASN A 1 102 ? 13.912 -1.889 -2.321 1.00 88.19 102 ASN A CA 1
ATOM 717 C C . ASN A 1 102 ? 14.222 -3.235 -3.003 1.00 88.19 102 ASN A C 1
ATOM 719 O O . ASN A 1 102 ? 14.011 -3.374 -4.211 1.00 88.19 102 ASN A O 1
ATOM 723 N N . ALA A 1 103 ? 14.713 -4.232 -2.256 1.00 84.00 103 ALA A N 1
ATOM 724 C CA . ALA A 1 103 ? 15.033 -5.550 -2.802 1.00 84.00 103 ALA A CA 1
ATOM 725 C C . ALA A 1 103 ? 13.796 -6.257 -3.384 1.00 84.00 103 ALA A C 1
ATOM 727 O O . ALA A 1 103 ? 13.882 -6.892 -4.437 1.00 84.00 103 ALA A O 1
ATOM 728 N N . ILE A 1 104 ? 12.651 -6.127 -2.709 1.00 87.69 104 ILE A N 1
ATOM 729 C CA . ILE A 1 104 ? 11.380 -6.741 -3.118 1.00 87.69 104 ILE A CA 1
ATOM 730 C C . ILE A 1 104 ? 10.200 -5.765 -3.099 1.00 87.69 104 ILE A C 1
ATOM 732 O O . ILE A 1 104 ? 9.131 -6.144 -3.553 1.00 87.69 104 ILE A O 1
ATOM 736 N N . ASN A 1 105 ? 10.388 -4.530 -2.622 1.00 90.12 105 ASN A N 1
ATOM 737 C CA . ASN A 1 105 ? 9.342 -3.562 -2.269 1.00 90.12 105 ASN A CA 1
ATOM 738 C C . ASN A 1 105 ? 8.296 -4.114 -1.294 1.00 90.12 105 ASN A C 1
ATOM 740 O O . ASN A 1 105 ? 8.269 -5.297 -0.958 1.00 90.12 105 ASN A O 1
ATOM 744 N N . VAL A 1 106 ? 7.428 -3.233 -0.801 1.00 92.00 106 VAL A N 1
ATOM 745 C CA . VAL A 1 106 ? 6.379 -3.618 0.149 1.00 92.00 106 VAL A CA 1
ATOM 746 C C . VAL A 1 106 ? 5.033 -3.665 -0.565 1.00 92.00 106 VAL A C 1
ATOM 748 O O . VAL A 1 106 ? 4.483 -2.626 -0.920 1.00 92.00 106 VAL A O 1
ATOM 751 N N . ILE A 1 107 ? 4.489 -4.868 -0.756 1.00 96.81 107 ILE A N 1
ATOM 752 C CA . ILE A 1 107 ? 3.125 -5.077 -1.259 1.00 96.81 107 ILE A CA 1
ATOM 753 C C . ILE A 1 107 ? 2.218 -5.448 -0.085 1.00 96.81 107 ILE A C 1
ATOM 755 O O . ILE A 1 107 ? 2.344 -6.529 0.496 1.00 96.81 107 ILE A O 1
ATOM 759 N N . ILE A 1 108 ? 1.314 -4.535 0.253 1.00 98.00 108 ILE A N 1
ATOM 760 C CA . ILE A 1 108 ? 0.319 -4.664 1.313 1.00 98.00 108 ILE A CA 1
ATOM 761 C C . ILE A 1 108 ? -0.999 -5.050 0.653 1.00 98.00 108 ILE A C 1
ATOM 763 O O . ILE A 1 108 ? -1.586 -4.245 -0.058 1.00 98.00 108 ILE A O 1
ATOM 767 N N . ALA A 1 109 ? -1.493 -6.256 0.897 1.00 98.31 109 ALA A N 1
ATOM 768 C CA . ALA A 1 109 ? -2.906 -6.526 0.674 1.00 98.31 109 ALA A CA 1
ATOM 769 C C . ALA A 1 109 ? -3.666 -6.097 1.936 1.00 98.31 109 ALA A C 1
ATOM 771 O O . ALA A 1 109 ? -3.285 -6.482 3.044 1.00 98.31 109 ALA A O 1
ATOM 772 N N . GLU A 1 110 ? -4.674 -5.237 1.793 1.00 98.38 110 GLU A N 1
ATOM 773 C CA . GLU A 1 110 ? -5.516 -4.857 2.935 1.00 98.38 110 GLU A CA 1
ATOM 774 C C . GLU A 1 110 ? -6.321 -6.079 3.401 1.00 98.38 110 GLU A C 1
ATOM 776 O O . GLU A 1 110 ? -6.599 -6.962 2.600 1.00 98.38 110 GLU A O 1
ATOM 781 N N . ASN A 1 111 ? -6.659 -6.168 4.684 1.00 97.75 111 ASN A N 1
ATOM 782 C CA . ASN A 1 111 ? -7.580 -7.155 5.246 1.00 97.75 111 ASN A CA 1
ATOM 783 C C . ASN A 1 111 ? -8.940 -6.468 5.430 1.00 97.75 111 ASN A C 1
ATOM 785 O O . ASN A 1 111 ? -9.270 -6.004 6.522 1.00 97.75 111 ASN A O 1
ATOM 789 N N . GLU A 1 112 ? -9.686 -6.319 4.333 1.00 97.56 112 GLU A N 1
ATOM 790 C CA . GLU A 1 112 ? -10.954 -5.575 4.302 1.00 97.56 112 GLU A CA 1
ATOM 791 C C . GLU A 1 112 ? -12.047 -6.238 5.154 1.00 97.56 112 GLU A C 1
ATOM 793 O O . GLU A 1 112 ? -12.967 -5.570 5.619 1.00 97.56 112 GLU A O 1
ATOM 798 N N . GLU A 1 113 ? -11.940 -7.547 5.370 1.00 95.62 113 GLU A N 1
ATOM 799 C CA . GLU A 1 113 ? -12.905 -8.376 6.085 1.00 95.62 113 GLU A CA 1
ATOM 800 C C . GLU A 1 113 ? -12.775 -8.225 7.605 1.00 95.62 113 GLU A C 1
ATOM 802 O O . GLU A 1 113 ? -13.773 -8.322 8.316 1.00 95.62 113 GLU A O 1
ATOM 807 N N . ASN A 1 114 ? -11.563 -7.956 8.103 1.00 96.19 114 ASN A N 1
ATOM 808 C CA . ASN A 1 114 ? -11.282 -7.746 9.529 1.00 96.19 114 ASN A CA 1
ATOM 809 C C . ASN A 1 114 ? -10.874 -6.300 9.864 1.00 96.19 114 ASN A C 1
ATOM 811 O O . ASN A 1 114 ? -10.396 -6.024 10.970 1.00 96.19 114 ASN A O 1
ATOM 815 N N . SER A 1 115 ? -11.052 -5.376 8.919 1.00 97.25 115 SER A N 1
ATOM 816 C CA . SER A 1 115 ? -10.904 -3.940 9.139 1.00 97.25 115 SER A CA 1
ATOM 817 C C . SER A 1 115 ? -12.196 -3.357 9.725 1.00 97.25 115 SER A C 1
ATOM 819 O O . SER A 1 115 ? -13.271 -3.620 9.187 1.00 97.25 115 SER A O 1
ATOM 821 N N . PRO A 1 116 ? -12.131 -2.512 10.772 1.00 97.62 116 PRO A N 1
ATOM 822 C CA . PRO A 1 116 ? -13.299 -1.767 11.246 1.00 97.62 116 PRO A CA 1
ATOM 823 C C . PRO A 1 116 ? -13.676 -0.594 10.325 1.00 97.62 116 PRO A C 1
ATOM 825 O O . PRO A 1 116 ? -14.715 0.029 10.519 1.00 97.62 116 PRO A O 1
ATOM 828 N N . TRP A 1 117 ? -12.831 -0.263 9.344 1.00 98.06 117 TRP A N 1
ATOM 829 C CA . TRP A 1 117 ? -13.020 0.864 8.434 1.00 98.06 117 TRP A CA 1
ATOM 830 C C . TRP A 1 117 ? -13.197 0.400 6.990 1.00 98.06 117 TRP A C 1
ATOM 832 O O . TRP A 1 117 ? -12.694 -0.657 6.605 1.00 98.06 117 TRP A O 1
ATOM 842 N N . GLU A 1 118 ? -13.840 1.245 6.181 1.00 97.31 118 GLU A N 1
ATOM 843 C CA . GLU A 1 118 ? -13.957 1.052 4.732 1.00 97.31 118 GLU A CA 1
ATOM 844 C C . GLU A 1 118 ? -12.588 0.829 4.058 1.00 97.31 118 GLU A C 1
ATOM 846 O O . GLU A 1 118 ? -11.575 1.338 4.551 1.00 97.31 118 GLU A O 1
ATOM 851 N N . PRO A 1 119 ? -12.529 0.131 2.908 1.00 97.88 119 PRO A N 1
ATOM 852 C CA . PRO A 1 119 ? -11.274 -0.115 2.203 1.00 97.88 119 PRO A CA 1
ATOM 853 C C . PRO A 1 119 ? -10.495 1.171 1.895 1.00 97.88 119 PRO A C 1
ATOM 855 O O . PRO A 1 119 ? -11.065 2.221 1.577 1.00 97.88 119 PRO A O 1
ATOM 858 N N . PHE A 1 120 ? -9.169 1.096 1.956 1.00 97.31 120 PHE A N 1
ATOM 859 C CA . PHE A 1 120 ? -8.256 2.216 1.759 1.00 97.31 120 PHE A CA 1
ATOM 860 C C . PHE A 1 120 ? -8.471 2.926 0.423 1.00 97.31 120 PHE A C 1
ATOM 862 O O . PHE A 1 120 ? -8.547 4.155 0.405 1.00 97.31 120 PHE A O 1
ATOM 869 N N . ALA A 1 121 ? -8.647 2.188 -0.678 1.00 95.44 121 ALA A N 1
ATOM 870 C CA . ALA A 1 121 ? -8.947 2.771 -1.988 1.00 95.44 121 ALA A CA 1
ATOM 871 C C . ALA A 1 121 ? -10.228 3.631 -1.987 1.00 95.44 121 ALA A C 1
ATOM 873 O O . ALA A 1 121 ? -10.243 4.731 -2.552 1.00 95.44 121 ALA A O 1
ATOM 874 N N . VAL A 1 122 ? -11.283 3.176 -1.300 1.00 95.81 122 VAL A N 1
ATOM 875 C CA . VAL A 1 122 ? -12.557 3.902 -1.170 1.00 95.81 122 VAL A CA 1
ATOM 876 C C . VAL A 1 122 ? -12.336 5.193 -0.390 1.00 95.81 122 VAL A C 1
ATOM 878 O O . VAL A 1 122 ? -12.584 6.283 -0.915 1.00 95.81 122 VAL A O 1
ATOM 881 N N . ARG A 1 123 ? -11.783 5.088 0.825 1.00 94.19 123 ARG A N 1
ATOM 882 C CA . ARG A 1 123 ? -11.495 6.237 1.700 1.00 94.19 123 ARG A CA 1
ATOM 883 C C . ARG A 1 123 ? -10.621 7.276 1.007 1.00 94.19 123 ARG A C 1
ATOM 885 O O . ARG A 1 123 ? -10.945 8.463 0.987 1.00 94.19 123 ARG A O 1
ATOM 892 N N . ARG A 1 124 ? -9.546 6.826 0.360 1.00 90.12 124 ARG A N 1
ATOM 893 C CA . ARG A 1 124 ? -8.622 7.687 -0.380 1.00 90.12 124 ARG A CA 1
ATOM 894 C C . ARG A 1 124 ? -9.312 8.436 -1.514 1.00 90.12 124 ARG A C 1
ATOM 896 O O . ARG A 1 124 ? -9.097 9.641 -1.660 1.00 90.12 124 ARG A O 1
ATOM 903 N N . SER A 1 125 ? -10.123 7.747 -2.317 1.00 90.44 125 SER A N 1
ATOM 904 C CA . SER A 1 125 ? -10.842 8.391 -3.420 1.00 90.44 125 SER A CA 1
ATOM 905 C C . SER A 1 125 ? -11.885 9.398 -2.924 1.00 90.44 125 SER A C 1
ATOM 907 O O . SER A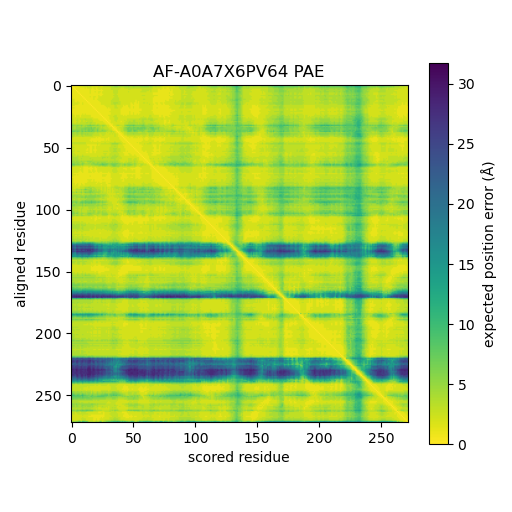 1 125 ? -12.111 10.436 -3.554 1.00 90.44 125 SER A O 1
ATOM 909 N N . ASN A 1 126 ? -12.476 9.159 -1.751 1.00 90.00 126 ASN A N 1
ATOM 910 C CA . ASN A 1 126 ? -13.397 10.086 -1.095 1.00 90.00 126 ASN A CA 1
ATOM 911 C C . ASN A 1 126 ? -12.702 11.341 -0.566 1.00 90.00 126 ASN A C 1
ATOM 913 O O . ASN A 1 126 ? -13.220 12.435 -0.778 1.00 90.00 126 ASN A O 1
ATOM 917 N N . ALA A 1 127 ? -11.493 11.205 -0.024 1.00 84.50 127 ALA A N 1
ATOM 918 C CA . ALA A 1 127 ? -10.658 12.315 0.436 1.00 84.50 127 ALA A CA 1
ATOM 919 C C . ALA A 1 127 ? -10.006 13.145 -0.699 1.00 84.50 127 ALA A C 1
ATOM 921 O O . ALA A 1 127 ? -9.153 13.989 -0.437 1.00 84.50 127 ALA A O 1
ATOM 922 N N . GLY A 1 128 ? -10.359 12.902 -1.968 1.00 74.94 128 GLY A N 1
ATOM 923 C CA . GLY A 1 128 ? -9.828 13.639 -3.124 1.00 74.94 128 GLY A CA 1
ATOM 924 C C . GLY A 1 128 ? -8.438 13.189 -3.590 1.00 74.94 128 GLY A C 1
ATOM 925 O O . GLY A 1 128 ? -7.903 13.764 -4.533 1.00 74.94 128 GLY A O 1
ATOM 926 N N . GLY A 1 129 ? -7.863 12.152 -2.968 1.00 63.41 129 GLY A N 1
ATOM 927 C CA . GLY A 1 129 ? -6.651 11.474 -3.435 1.00 63.41 129 GLY A CA 1
ATOM 928 C C . GLY A 1 129 ? -5.363 12.286 -3.455 1.00 63.41 129 GLY A C 1
ATOM 929 O O . GLY A 1 129 ? -4.468 11.969 -4.237 1.00 63.41 129 GLY A O 1
ATOM 930 N N . GLY A 1 130 ? -5.233 13.300 -2.598 1.00 61.00 130 GLY A N 1
ATOM 931 C CA . GLY A 1 130 ? -3.986 14.058 -2.460 1.00 61.00 130 GLY A CA 1
ATOM 932 C C . GLY A 1 130 ? -2.771 13.152 -2.199 1.00 61.00 130 GLY A C 1
ATOM 933 O O . GLY A 1 130 ? -2.875 12.131 -1.511 1.00 61.00 130 GLY A O 1
ATOM 934 N N . GLY A 1 131 ? -1.621 13.500 -2.777 1.00 60.59 131 GLY A N 1
ATOM 935 C CA . GLY A 1 131 ? -0.378 12.725 -2.713 1.00 60.59 131 GLY A CA 1
ATOM 936 C C . GLY A 1 131 ? 0.868 13.592 -2.895 1.00 60.59 131 GLY A C 1
ATOM 937 O O . GLY A 1 131 ? 0.769 14.815 -3.015 1.00 60.59 131 GLY A O 1
ATOM 938 N N . PHE A 1 132 ? 2.053 12.976 -2.887 1.00 54.84 132 PHE A N 1
ATOM 939 C CA . PHE A 1 132 ? 3.311 13.717 -2.991 1.00 54.84 132 PHE A CA 1
ATOM 940 C C . PHE A 1 132 ? 3.597 14.242 -4.398 1.00 54.84 132 PHE A C 1
ATOM 942 O O . PHE A 1 132 ? 3.779 13.473 -5.336 1.00 54.84 132 PHE A O 1
ATOM 949 N N . GLY A 1 133 ? 3.700 15.570 -4.505 1.00 51.69 133 GLY A N 1
ATOM 950 C CA . GLY A 1 133 ? 4.668 16.247 -5.372 1.00 51.69 133 GLY A CA 1
ATOM 951 C C . GLY A 1 133 ? 4.425 16.293 -6.879 1.00 51.69 133 GLY A C 1
ATOM 952 O O . GLY A 1 133 ? 5.094 17.082 -7.533 1.00 51.69 133 GLY A O 1
ATOM 953 N N . PHE A 1 134 ? 3.468 15.560 -7.445 1.00 44.50 134 PHE A N 1
ATOM 954 C CA . PHE A 1 134 ? 3.082 15.722 -8.850 1.00 44.50 134 PHE A CA 1
ATOM 955 C C . PHE A 1 134 ? 1.571 15.593 -8.947 1.00 44.50 134 PHE A C 1
ATOM 957 O O . PHE A 1 134 ? 1.038 14.515 -8.709 1.00 44.50 134 PHE A O 1
ATOM 964 N N . GLY A 1 135 ? 0.891 16.711 -9.219 1.00 41.94 135 GLY A N 1
ATOM 965 C CA . GLY A 1 135 ? -0.564 16.823 -9.333 1.00 41.94 135 GLY A CA 1
ATOM 966 C C . GLY A 1 135 ? -1.141 15.928 -10.426 1.00 41.94 135 GLY A C 1
ATOM 967 O O . GLY A 1 135 ? -1.511 16.400 -11.497 1.00 41.94 135 GLY A O 1
ATOM 968 N N . GLY A 1 136 ? -1.207 14.630 -10.144 1.00 48.53 136 GLY A N 1
ATOM 969 C CA . GLY A 1 136 ? -2.025 13.694 -10.884 1.00 48.53 136 GLY A CA 1
ATOM 970 C C . GLY A 1 136 ? -3.496 14.074 -10.718 1.00 48.53 136 GLY A C 1
ATOM 971 O O . GLY A 1 136 ? -3.864 14.695 -9.714 1.00 48.53 136 GLY A O 1
ATOM 972 N N . PRO A 1 137 ? -4.343 13.739 -11.701 1.00 53.00 137 PRO A N 1
ATOM 973 C CA . PRO A 1 137 ? -5.775 13.957 -11.579 1.00 53.00 137 PRO A CA 1
ATOM 974 C C . PRO A 1 137 ? -6.302 13.296 -10.294 1.00 53.00 137 PRO A C 1
ATOM 976 O O . PRO A 1 137 ? -5.724 12.299 -9.841 1.00 53.00 137 PRO A O 1
ATOM 979 N N . PRO A 1 138 ? -7.393 13.822 -9.705 1.00 60.84 138 PRO A N 1
ATOM 980 C CA . PRO A 1 138 ? -8.067 13.151 -8.604 1.00 60.84 138 PRO A CA 1
ATOM 981 C C . PRO A 1 138 ? -8.300 11.685 -8.988 1.00 60.84 138 PRO A C 1
ATOM 983 O O . PRO A 1 138 ? -8.704 11.423 -10.127 1.00 60.84 138 PRO A O 1
ATOM 986 N N . PRO A 1 139 ? -8.029 10.724 -8.092 1.00 69.31 139 PRO A N 1
ATOM 987 C CA . PRO A 1 139 ? -8.255 9.324 -8.397 1.00 69.31 139 PRO A CA 1
ATOM 988 C C . PRO A 1 139 ? -9.724 9.116 -8.758 1.00 69.31 139 PRO A C 1
ATOM 990 O O . PRO A 1 139 ? -10.610 9.813 -8.247 1.00 69.31 139 PRO A O 1
ATOM 993 N N . ALA A 1 140 ? -9.979 8.131 -9.620 1.00 83.12 140 ALA A N 1
ATOM 994 C CA . ALA A 1 140 ? -11.330 7.651 -9.852 1.00 83.12 140 ALA A CA 1
ATOM 995 C C . ALA A 1 140 ? -12.016 7.343 -8.511 1.00 83.12 140 ALA A C 1
ATOM 997 O O . ALA A 1 140 ? -11.368 6.977 -7.526 1.00 83.12 140 ALA A O 1
ATOM 998 N N . LYS A 1 141 ? -13.336 7.522 -8.465 1.00 91.31 141 LYS A N 1
ATOM 999 C CA . LYS A 1 141 ? -14.123 7.100 -7.308 1.00 91.31 141 LYS A CA 1
ATOM 1000 C C . LYS A 1 141 ? -14.190 5.581 -7.301 1.00 91.31 141 LYS A C 1
ATOM 1002 O O . LYS A 1 141 ? -14.652 4.995 -8.275 1.00 91.31 141 LYS A O 1
ATOM 1007 N N . TYR A 1 142 ? -13.747 4.986 -6.201 1.00 93.75 142 TYR A N 1
ATOM 1008 C CA . TYR A 1 142 ? -13.762 3.542 -6.000 1.00 93.75 142 TYR A CA 1
ATOM 1009 C C . TYR A 1 142 ? -14.833 3.158 -4.984 1.00 93.75 142 TYR A C 1
ATOM 1011 O O . TYR A 1 142 ? -15.164 3.934 -4.083 1.00 93.75 142 TYR A O 1
ATOM 1019 N N . LYS A 1 143 ? -15.353 1.942 -5.116 1.00 95.94 143 LYS A N 1
ATOM 1020 C CA . LYS A 1 143 ? -16.279 1.306 -4.171 1.00 95.94 143 LYS A CA 1
ATOM 1021 C C . LYS A 1 143 ? -15.682 0.001 -3.647 1.00 95.94 143 LYS A C 1
ATOM 1023 O O . LYS A 1 143 ? -14.763 -0.564 -4.237 1.00 95.94 143 LYS A O 1
ATOM 1028 N N . LYS A 1 144 ? -16.217 -0.487 -2.528 1.00 96.06 144 LYS A N 1
ATOM 1029 C CA . LYS A 1 144 ? -15.833 -1.787 -1.972 1.00 96.06 144 LYS A CA 1
ATOM 1030 C C . LYS A 1 144 ? -16.001 -2.889 -3.026 1.00 96.06 144 LYS A C 1
ATOM 1032 O O . LYS A 1 144 ? -17.023 -2.934 -3.711 1.00 96.06 144 LYS A O 1
ATOM 1037 N N . GLY A 1 145 ? -14.999 -3.758 -3.134 1.00 95.69 145 GLY A N 1
ATOM 1038 C CA . GLY A 1 145 ? -14.931 -4.823 -4.138 1.00 95.69 145 GLY A CA 1
ATOM 1039 C C . GLY A 1 145 ? -14.211 -4.444 -5.436 1.00 95.69 145 GLY A C 1
ATOM 1040 O O . GLY A 1 145 ? -13.845 -5.351 -6.178 1.00 95.69 145 GLY A O 1
ATOM 1041 N N . ASP A 1 146 ? -13.955 -3.156 -5.701 1.00 97.31 146 ASP A N 1
ATOM 1042 C CA . ASP A 1 146 ? -13.108 -2.759 -6.831 1.00 97.31 146 ASP A CA 1
ATOM 1043 C C . ASP A 1 146 ? -11.660 -3.221 -6.600 1.00 97.31 146 ASP A C 1
ATOM 1045 O O . ASP A 1 146 ? -11.103 -3.061 -5.509 1.00 97.31 146 ASP A O 1
ATOM 1049 N N . ASN A 1 147 ? -11.025 -3.747 -7.647 1.00 98.25 147 ASN A N 1
ATOM 1050 C CA . ASN A 1 147 ? -9.632 -4.175 -7.595 1.00 98.25 147 ASN A CA 1
ATOM 1051 C C . ASN A 1 147 ? -8.717 -2.985 -7.867 1.00 98.25 147 ASN A C 1
ATOM 1053 O O . ASN A 1 147 ? -8.551 -2.558 -9.007 1.00 98.25 147 ASN A O 1
ATOM 1057 N N . VAL A 1 148 ? -8.113 -2.436 -6.818 1.00 97.69 148 VAL A N 1
ATOM 1058 C CA . VAL A 1 148 ? -7.340 -1.190 -6.912 1.00 97.69 148 VAL A CA 1
ATOM 1059 C C . VAL A 1 148 ? -5.944 -1.403 -6.364 1.00 97.69 148 VAL A C 1
ATOM 1061 O O . VAL A 1 148 ? -5.770 -1.988 -5.297 1.00 97.69 148 VAL A O 1
ATOM 1064 N N . VAL A 1 149 ? -4.943 -0.869 -7.063 1.00 97.50 149 VAL A N 1
ATOM 1065 C CA . VAL A 1 149 ? -3.588 -0.720 -6.532 1.00 97.50 149 VAL A CA 1
ATOM 1066 C C . VAL A 1 149 ? -3.296 0.755 -6.280 1.00 97.50 149 VAL A C 1
ATOM 1068 O O . VAL A 1 149 ? -3.404 1.589 -7.179 1.00 97.50 149 VAL A O 1
ATOM 1071 N N . THR A 1 150 ? -2.925 1.081 -5.044 1.00 95.44 150 THR A N 1
ATOM 1072 C CA . THR A 1 150 ? -2.489 2.419 -4.632 1.00 95.44 150 THR A CA 1
ATOM 1073 C C . THR A 1 150 ? -1.001 2.400 -4.328 1.00 95.44 150 THR A C 1
ATOM 1075 O O . THR A 1 150 ? -0.573 1.747 -3.380 1.00 95.44 150 THR A O 1
ATOM 1078 N N . LEU A 1 151 ? -0.212 3.135 -5.106 1.00 94.44 151 LEU A N 1
ATOM 1079 C CA . LEU A 1 151 ? 1.235 3.224 -4.928 1.00 94.44 151 LEU A CA 1
ATOM 1080 C C . LEU A 1 151 ? 1.586 4.180 -3.792 1.00 94.44 151 LEU A C 1
ATOM 1082 O O . LEU A 1 151 ? 0.943 5.213 -3.611 1.00 94.44 151 LEU A O 1
ATOM 1086 N N . LEU A 1 152 ? 2.629 3.840 -3.048 1.00 92.69 152 LEU A N 1
ATOM 1087 C CA . LEU A 1 152 ? 3.163 4.580 -1.916 1.00 92.69 152 LEU A CA 1
ATOM 1088 C C . LEU A 1 152 ? 4.629 4.933 -2.182 1.00 92.69 152 LEU A C 1
ATOM 1090 O O . LEU A 1 152 ? 5.366 4.135 -2.762 1.00 92.69 152 LEU A O 1
ATOM 1094 N N . MET A 1 153 ? 5.071 6.079 -1.675 1.00 89.38 153 MET A N 1
ATOM 1095 C CA . MET A 1 153 ? 6.475 6.496 -1.680 1.00 89.38 153 MET A CA 1
ATOM 1096 C C . MET A 1 153 ? 6.865 7.051 -0.312 1.00 89.38 153 MET A C 1
ATOM 1098 O O . MET A 1 153 ? 6.059 7.717 0.333 1.00 89.38 153 MET A O 1
ATOM 1102 N N . GLY A 1 154 ? 8.101 6.827 0.126 1.00 90.38 154 GLY A N 1
ATOM 1103 C CA . GLY A 1 154 ? 8.646 7.530 1.284 1.00 90.38 154 GLY A CA 1
ATOM 1104 C C . GLY A 1 154 ? 9.861 6.851 1.899 1.00 90.38 154 GLY A C 1
ATOM 1105 O O . GLY A 1 154 ? 10.708 6.312 1.196 1.00 90.38 154 GLY A O 1
ATOM 1106 N N . TRP A 1 155 ? 9.968 6.904 3.222 1.00 89.81 155 TRP A N 1
ATOM 1107 C CA . TRP A 1 155 ? 11.078 6.351 3.998 1.00 89.81 155 TRP A CA 1
ATOM 1108 C C . TRP A 1 155 ? 10.958 4.843 4.242 1.00 89.81 155 TRP A C 1
ATOM 1110 O O . TRP A 1 155 ? 11.971 4.163 4.392 1.00 89.81 155 TRP A O 1
ATOM 1120 N N . GLY A 1 156 ? 9.737 4.311 4.285 1.00 91.81 156 GLY A N 1
ATOM 1121 C CA . GLY A 1 156 ? 9.469 2.922 4.655 1.00 91.81 156 GLY A CA 1
ATOM 1122 C C . GLY A 1 156 ? 8.478 2.796 5.811 1.00 91.81 156 GLY A C 1
ATOM 1123 O O . GLY A 1 156 ? 8.025 3.796 6.365 1.00 91.81 156 GLY A O 1
ATOM 1124 N N . ILE A 1 157 ? 8.178 1.554 6.198 1.00 93.19 157 ILE A N 1
ATOM 1125 C CA . ILE A 1 157 ? 7.417 1.215 7.411 1.00 93.19 157 ILE A CA 1
ATOM 1126 C C . ILE A 1 157 ? 8.306 0.421 8.365 1.00 93.19 157 ILE A C 1
ATOM 1128 O O . ILE A 1 157 ? 9.056 -0.452 7.939 1.00 93.19 157 ILE A O 1
ATOM 1132 N N . LEU A 1 158 ? 8.241 0.708 9.660 1.00 93.06 158 LEU A N 1
ATOM 1133 C CA . LEU A 1 158 ? 9.029 0.009 10.674 1.00 93.06 158 LEU A CA 1
ATOM 1134 C C . LEU A 1 158 ? 8.121 -0.449 11.809 1.00 93.06 158 LEU A C 1
ATOM 1136 O O . LEU A 1 158 ? 7.052 0.122 12.019 1.00 93.06 158 LEU A O 1
ATOM 1140 N N . SER A 1 159 ? 8.567 -1.458 12.561 1.00 93.56 159 SER A N 1
ATOM 1141 C CA . SER A 1 159 ? 7.913 -1.844 13.815 1.00 93.56 159 SER A CA 1
ATOM 1142 C C . SER A 1 159 ? 7.666 -0.611 14.677 1.00 93.56 159 SER A C 1
ATOM 1144 O O . SER A 1 159 ? 8.598 0.157 14.943 1.00 93.56 159 SER A O 1
ATOM 1146 N N . ALA A 1 160 ? 6.432 -0.448 15.155 1.00 92.50 160 ALA A N 1
ATOM 1147 C CA . ALA A 1 160 ? 6.089 0.656 16.037 1.00 92.50 160 ALA A CA 1
ATOM 1148 C C . ALA A 1 160 ? 6.933 0.648 17.327 1.00 92.50 160 ALA A C 1
ATOM 1150 O O . ALA A 1 160 ? 7.183 1.701 17.907 1.00 92.50 160 ALA A O 1
ATOM 1151 N N . VAL A 1 161 ? 7.422 -0.520 17.764 1.00 87.62 161 VAL A N 1
ATOM 1152 C CA . VAL A 1 161 ? 8.281 -0.681 18.956 1.00 87.62 161 VAL A CA 1
ATOM 1153 C C . VAL A 1 161 ? 9.572 0.137 18.862 1.00 87.62 161 VAL A C 1
ATOM 1155 O O . VAL A 1 161 ? 10.106 0.564 19.878 1.00 87.62 161 VAL A O 1
ATOM 1158 N N . ASN A 1 162 ? 10.063 0.399 17.651 1.00 89.75 162 ASN A N 1
ATOM 1159 C CA . ASN A 1 162 ? 11.323 1.114 17.453 1.00 89.75 162 ASN A CA 1
ATOM 1160 C C . ASN A 1 162 ? 11.187 2.641 17.572 1.00 89.75 162 ASN A C 1
ATOM 1162 O O . ASN A 1 162 ? 12.185 3.356 17.469 1.00 89.75 162 ASN A O 1
ATOM 1166 N N . TRP A 1 163 ? 9.976 3.165 17.768 1.00 88.56 163 TRP A N 1
ATOM 1167 C CA . TRP A 1 163 ? 9.749 4.599 17.896 1.00 88.56 163 TRP A CA 1
ATOM 1168 C C . TRP A 1 163 ? 9.840 5.040 19.351 1.00 88.56 163 TRP A C 1
ATOM 1170 O O . TRP A 1 163 ? 9.087 4.570 20.194 1.00 88.56 163 TRP A O 1
ATOM 1180 N N . LYS A 1 164 ? 10.702 6.025 19.631 1.00 87.31 164 LYS A N 1
ATOM 1181 C CA . LYS A 1 164 ? 10.823 6.631 20.969 1.00 87.31 164 LYS A CA 1
ATOM 1182 C C . LYS A 1 164 ? 9.484 7.158 21.501 1.00 87.31 164 LYS A C 1
ATOM 1184 O O . LYS A 1 164 ? 9.229 7.067 22.693 1.00 87.31 164 LYS A O 1
ATOM 1189 N N . ALA A 1 165 ? 8.662 7.736 20.626 1.00 86.56 165 ALA A N 1
ATOM 1190 C CA . ALA A 1 165 ? 7.350 8.274 20.970 1.00 86.56 165 ALA A CA 1
ATOM 1191 C C . ALA A 1 165 ? 6.273 7.204 21.231 1.00 86.56 165 ALA A C 1
ATOM 1193 O O . ALA A 1 165 ? 5.158 7.556 21.618 1.00 86.56 165 ALA A O 1
ATOM 1194 N N . ASN A 1 166 ? 6.578 5.923 21.004 1.00 84.94 166 ASN A N 1
ATOM 1195 C CA . ASN A 1 166 ? 5.660 4.832 21.281 1.00 84.94 166 ASN A CA 1
ATOM 1196 C C . ASN A 1 166 ? 5.823 4.356 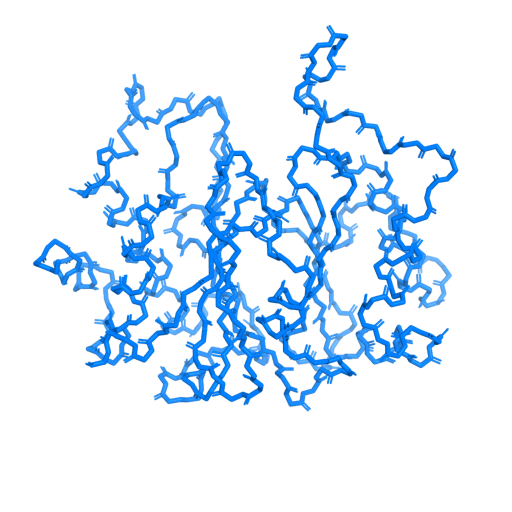22.728 1.00 84.94 166 ASN A C 1
ATOM 1198 O O . ASN A 1 166 ? 6.717 3.566 23.039 1.00 84.94 166 ASN A O 1
ATOM 1202 N N . ASP A 1 167 ? 4.963 4.860 23.606 1.00 76.19 167 ASP A N 1
ATOM 1203 C CA . ASP A 1 167 ? 4.914 4.439 24.999 1.00 76.19 167 ASP A CA 1
ATOM 1204 C C . ASP A 1 167 ? 4.039 3.186 25.149 1.00 76.19 167 ASP A C 1
ATOM 1206 O O . ASP A 1 167 ? 2.832 3.224 24.915 1.00 76.19 167 ASP A O 1
ATOM 1210 N N . TRP A 1 168 ? 4.663 2.068 25.527 1.00 70.94 168 TRP A N 1
ATOM 1211 C CA . TRP A 1 168 ? 3.983 0.792 25.783 1.00 70.94 168 TRP A CA 1
ATOM 1212 C C . TRP A 1 168 ? 3.589 0.601 27.254 1.00 70.94 168 TRP A C 1
ATOM 1214 O O . TRP A 1 168 ? 3.004 -0.429 27.589 1.00 70.94 168 TRP A O 1
ATOM 1224 N N . SER A 1 169 ? 3.960 1.529 28.144 1.00 66.38 169 SER A N 1
ATOM 1225 C CA . SER A 1 169 ? 3.766 1.380 29.592 1.00 66.38 169 SER A CA 1
ATOM 1226 C C . SER A 1 169 ? 2.312 1.577 30.032 1.00 66.38 169 SER A C 1
ATOM 1228 O O . SER A 1 169 ? 1.889 0.979 31.022 1.00 66.38 169 SER A O 1
ATOM 1230 N N . GLU A 1 170 ? 1.522 2.325 29.260 1.00 58.66 170 GLU A N 1
ATOM 1231 C CA . GLU A 1 170 ? 0.074 2.436 29.429 1.00 58.66 170 GLU A CA 1
ATOM 1232 C C . GLU A 1 170 ? -0.638 1.487 28.448 1.00 58.66 170 GLU A C 1
ATOM 1234 O O . GLU A 1 170 ? -0.448 1.565 27.233 1.00 58.66 170 GLU A O 1
ATOM 1239 N N . LEU A 1 171 ? -1.453 0.559 28.975 1.00 55.47 171 LEU A N 1
ATOM 1240 C CA . LEU A 1 171 ? -2.280 -0.363 28.179 1.00 55.47 171 LEU A CA 1
ATOM 1241 C C . LEU A 1 171 ? -3.067 0.413 27.104 1.00 55.47 171 LEU A C 1
ATOM 1243 O O . LEU A 1 171 ? -3.554 1.514 27.350 1.00 55.47 171 LEU A O 1
ATOM 1247 N N . PRO A 1 172 ? -3.167 -0.114 25.880 1.00 70.25 172 PRO A N 1
ATOM 1248 C CA . PRO A 1 172 ? -2.630 0.628 24.756 1.00 70.25 172 PRO A CA 1
ATOM 1249 C C . PRO A 1 172 ? -3.644 1.623 24.209 1.00 70.25 172 PRO A C 1
ATOM 1251 O O . PRO A 1 172 ? -4.565 1.267 23.475 1.00 70.25 172 PRO A O 1
ATOM 1254 N N . ASN A 1 173 ? -3.418 2.902 24.493 1.00 87.19 173 ASN A N 1
ATOM 1255 C CA . ASN A 1 173 ? -4.021 3.977 23.721 1.00 87.19 173 ASN A CA 1
ATOM 1256 C C . ASN A 1 173 ? -3.302 4.086 22.365 1.00 87.19 173 ASN A C 1
ATOM 1258 O O . ASN A 1 173 ? -2.480 4.976 22.137 1.00 87.19 173 ASN A O 1
ATOM 1262 N N . TYR A 1 174 ? -3.584 3.146 21.458 1.00 92.62 174 TYR A N 1
ATOM 1263 C CA . TYR A 1 174 ? -2.916 3.074 20.156 1.00 92.62 174 TYR A CA 1
ATOM 1264 C C . TYR A 1 174 ? -3.116 4.337 19.314 1.00 92.62 174 TYR A C 1
ATOM 1266 O O . TYR A 1 174 ? -2.202 4.743 18.602 1.00 92.62 174 TYR A O 1
ATOM 1274 N N . ALA A 1 175 ? -4.279 4.989 19.410 1.00 93.06 175 ALA A N 1
ATOM 1275 C CA . ALA A 1 175 ? -4.528 6.246 18.712 1.00 93.06 175 ALA A CA 1
ATOM 1276 C C . ALA A 1 175 ? -3.564 7.346 19.188 1.00 93.06 175 ALA A C 1
ATOM 1278 O O . ALA A 1 175 ? -2.968 8.046 18.366 1.00 93.06 175 ALA A O 1
ATOM 1279 N N . LEU A 1 176 ? -3.359 7.468 20.505 1.00 91.12 176 LEU A N 1
ATOM 1280 C CA . LEU A 1 176 ? -2.394 8.409 21.074 1.00 91.12 176 LEU A CA 1
ATOM 1281 C C . LEU A 1 176 ? -0.953 8.036 20.709 1.00 91.12 176 LEU A C 1
ATOM 1283 O O . LEU A 1 176 ? -0.183 8.917 20.335 1.00 91.12 176 LEU A O 1
ATOM 1287 N N . ALA A 1 177 ? -0.598 6.750 20.735 1.00 91.81 177 ALA A N 1
ATOM 1288 C CA . ALA A 1 177 ? 0.716 6.287 20.293 1.00 91.81 177 ALA A CA 1
ATOM 1289 C C . ALA A 1 177 ? 0.993 6.666 18.826 1.00 91.81 177 ALA A C 1
ATOM 1291 O O . ALA A 1 177 ? 2.046 7.225 18.516 1.00 91.81 177 ALA A O 1
ATOM 1292 N N . ILE A 1 178 ? 0.025 6.451 17.927 1.00 93.44 178 ILE A N 1
ATOM 1293 C CA . ILE A 1 178 ? 0.103 6.876 16.521 1.00 93.44 178 ILE A CA 1
ATOM 1294 C C . ILE A 1 178 ? 0.286 8.393 16.423 1.00 93.44 178 ILE A C 1
ATOM 1296 O O . ILE A 1 178 ? 1.162 8.849 15.690 1.00 93.44 178 ILE A O 1
ATOM 1300 N N . LYS A 1 179 ? -0.494 9.181 17.174 1.00 91.31 179 LYS A N 1
ATOM 1301 C CA . LYS A 1 179 ? -0.383 10.648 17.199 1.00 91.31 179 LYS A CA 1
ATOM 1302 C C . LYS A 1 179 ? 0.992 11.118 17.679 1.00 91.31 179 LYS A C 1
ATOM 1304 O O . LYS A 1 179 ? 1.583 12.022 17.090 1.00 91.31 179 LYS A O 1
ATOM 1309 N N . ASN A 1 180 ? 1.543 10.483 18.707 1.00 89.75 180 ASN A N 1
ATOM 1310 C CA . ASN A 1 180 ? 2.866 10.816 19.227 1.00 89.75 180 ASN A CA 1
ATOM 1311 C C . ASN A 1 180 ? 3.964 10.525 18.193 1.00 89.75 180 ASN A C 1
ATOM 1313 O O . ASN A 1 180 ? 4.855 11.352 17.986 1.00 89.75 180 ASN A O 1
ATOM 1317 N N . ILE A 1 181 ? 3.875 9.390 17.492 1.00 90.44 181 ILE A N 1
ATOM 1318 C CA . ILE A 1 181 ? 4.793 9.052 16.396 1.00 90.44 181 ILE A CA 1
ATOM 1319 C C . ILE A 1 181 ? 4.636 10.030 15.225 1.00 90.44 181 ILE A C 1
ATOM 1321 O O . ILE A 1 181 ? 5.640 10.526 14.714 1.00 90.44 181 ILE A O 1
ATOM 1325 N N . PHE A 1 182 ? 3.402 10.369 14.846 1.00 89.69 182 PHE A N 1
ATOM 1326 C CA . PHE A 1 182 ? 3.098 11.365 13.815 1.00 89.69 182 PHE A CA 1
ATOM 1327 C C . PHE A 1 182 ? 3.786 12.709 14.106 1.00 89.69 182 PHE A C 1
ATOM 1329 O O . PHE A 1 182 ? 4.474 13.264 13.246 1.00 89.69 182 PHE A O 1
ATOM 1336 N N . ASN A 1 183 ? 3.690 13.190 15.348 1.00 86.31 183 ASN A N 1
ATOM 1337 C CA . ASN A 1 183 ? 4.339 14.426 15.794 1.00 86.31 183 ASN A CA 1
ATOM 1338 C C . ASN A 1 183 ? 5.875 14.350 15.742 1.00 86.31 183 ASN A C 1
ATOM 1340 O O . ASN A 1 183 ? 6.540 15.363 15.508 1.00 86.31 183 ASN A O 1
ATOM 1344 N N . GLN A 1 184 ? 6.450 13.158 15.941 1.00 86.12 184 GLN A N 1
ATOM 1345 C CA . GLN A 1 184 ? 7.893 12.928 15.871 1.00 86.12 184 GLN A CA 1
ATOM 1346 C C . GLN A 1 184 ? 8.422 12.862 14.424 1.00 86.12 184 GLN A C 1
ATOM 1348 O O . GLN A 1 184 ? 9.518 13.356 14.160 1.00 86.12 184 GLN A O 1
ATOM 1353 N N . GLN A 1 185 ? 7.689 12.227 13.504 1.00 80.25 185 GLN A N 1
ATOM 1354 C CA . GLN A 1 185 ? 8.186 11.782 12.193 1.00 80.25 185 GLN A CA 1
ATOM 1355 C C . GLN A 1 185 ? 8.331 12.900 11.139 1.00 80.25 185 GLN A C 1
ATOM 1357 O O . GLN A 1 185 ? 9.138 12.785 10.213 1.00 80.25 185 GLN A O 1
ATOM 1362 N N . GLY A 1 186 ? 7.591 13.998 11.293 1.00 75.19 186 GLY A N 1
ATOM 1363 C CA . GLY A 1 186 ? 7.582 15.123 10.356 1.00 75.19 186 GLY A CA 1
ATOM 1364 C C . GLY A 1 186 ? 6.764 14.887 9.081 1.00 75.19 186 GLY A C 1
ATOM 1365 O O . GLY A 1 186 ? 6.170 13.830 8.897 1.00 75.19 186 GLY A O 1
ATOM 1366 N N . THR A 1 187 ? 6.675 15.895 8.198 1.00 76.50 187 THR A N 1
ATOM 1367 C CA . THR A 1 187 ? 5.603 15.934 7.173 1.00 76.50 187 THR A CA 1
ATOM 1368 C C . THR A 1 187 ? 5.985 15.534 5.743 1.00 76.50 187 THR A C 1
ATOM 1370 O O . THR A 1 187 ? 5.084 15.302 4.942 1.00 76.50 187 THR A O 1
ATOM 1373 N N . MET A 1 188 ? 7.274 15.419 5.390 1.00 77.44 188 MET A N 1
ATOM 1374 C CA . MET A 1 188 ? 7.723 15.296 3.984 1.00 77.44 188 MET A CA 1
ATOM 1375 C C . MET A 1 188 ? 7.075 14.131 3.210 1.00 77.44 188 MET A C 1
ATOM 1377 O O . MET A 1 188 ? 6.684 14.321 2.064 1.00 77.44 188 MET A O 1
ATOM 1381 N N . PHE A 1 189 ? 6.893 12.968 3.841 1.00 84.25 189 PHE A N 1
ATOM 1382 C CA . PHE A 1 189 ? 6.194 11.807 3.261 1.00 84.25 189 PHE A CA 1
ATOM 1383 C C . PHE A 1 189 ? 4.996 11.371 4.108 1.00 84.25 189 PHE A C 1
ATOM 1385 O O . PHE A 1 189 ? 4.626 10.200 4.111 1.00 84.25 189 PHE A O 1
ATOM 1392 N N . GLY A 1 190 ? 4.403 12.312 4.849 1.00 86.31 190 GLY A N 1
ATOM 1393 C CA . GLY A 1 190 ? 3.301 12.030 5.764 1.00 86.31 190 GLY A CA 1
ATOM 1394 C C . GLY A 1 190 ? 3.614 10.907 6.757 1.00 86.31 190 GLY A C 1
ATOM 1395 O O . GLY A 1 190 ? 4.768 10.641 7.099 1.00 86.31 190 GLY A O 1
ATOM 1396 N N . THR A 1 191 ? 2.560 10.252 7.227 1.00 90.94 191 THR A N 1
ATOM 1397 C CA . THR A 1 191 ? 2.626 9.075 8.094 1.00 90.94 191 THR A CA 1
ATOM 1398 C C . THR A 1 191 ? 1.646 8.018 7.613 1.00 90.94 191 THR A C 1
ATOM 1400 O O . THR A 1 191 ? 0.505 8.329 7.273 1.00 90.94 191 THR A O 1
ATOM 1403 N N . PHE A 1 192 ? 2.089 6.767 7.615 1.00 94.56 192 PHE A N 1
ATOM 1404 C CA . PHE A 1 192 ? 1.315 5.617 7.181 1.00 94.56 192 PHE A CA 1
ATOM 1405 C C . PHE A 1 192 ? 1.360 4.534 8.252 1.00 94.56 192 PHE A C 1
ATOM 1407 O O . PHE A 1 192 ? 2.422 3.970 8.523 1.00 94.56 192 PHE A O 1
ATOM 1414 N N . ALA A 1 193 ? 0.217 4.262 8.872 1.00 96.88 193 ALA A N 1
ATOM 1415 C CA . ALA A 1 193 ? 0.057 3.199 9.851 1.00 96.88 193 ALA A CA 1
ATOM 1416 C C . ALA A 1 193 ? -0.420 1.907 9.170 1.00 96.88 193 ALA A C 1
ATOM 1418 O O . ALA A 1 193 ? -1.381 1.910 8.403 1.00 96.88 193 ALA A O 1
ATOM 1419 N N . VAL A 1 194 ? 0.246 0.797 9.478 1.00 97.50 194 VAL A N 1
ATOM 1420 C CA . VAL A 1 194 ? -0.102 -0.558 9.037 1.00 97.50 194 VAL A CA 1
ATOM 1421 C C . VAL A 1 194 ? -0.455 -1.359 10.281 1.00 97.50 194 VAL A C 1
ATOM 1423 O O . VAL A 1 194 ? 0.421 -1.708 11.075 1.00 97.50 194 VAL A O 1
ATOM 1426 N N . LEU A 1 195 ? -1.746 -1.595 10.485 1.00 97.44 195 LEU A N 1
ATOM 1427 C CA . LEU A 1 195 ? -2.276 -2.137 11.733 1.00 97.44 195 LEU A CA 1
ATOM 1428 C C . LEU A 1 195 ? -2.728 -3.586 11.565 1.00 97.44 195 LEU A C 1
ATOM 1430 O O . LEU A 1 195 ? -3.379 -3.913 10.577 1.00 97.44 195 LEU A O 1
ATOM 1434 N N . GLY A 1 196 ? -2.456 -4.420 12.570 1.00 96.94 196 GLY A N 1
ATOM 1435 C CA . GLY A 1 196 ? -3.163 -5.689 12.739 1.00 96.94 196 GLY A CA 1
ATOM 1436 C C . GLY A 1 196 ? -4.641 -5.466 13.099 1.00 96.94 196 GLY A C 1
ATOM 1437 O O . GLY A 1 196 ? -4.954 -4.459 13.751 1.00 96.94 196 GLY A O 1
ATOM 1438 N N . PRO A 1 197 ? -5.553 -6.403 12.769 1.00 97.19 197 PRO A N 1
ATOM 1439 C CA . PRO A 1 197 ? -6.973 -6.294 13.109 1.00 97.19 197 PRO A CA 1
ATOM 1440 C C . PRO A 1 197 ? -7.245 -5.988 14.587 1.00 97.19 197 PRO A C 1
ATOM 1442 O O . PRO A 1 197 ? -8.084 -5.145 14.889 1.00 97.19 197 PRO A O 1
ATOM 1445 N N . SER A 1 198 ? -6.521 -6.609 15.525 1.00 95.00 198 SER A N 1
ATOM 1446 C CA . SER A 1 198 ? -6.721 -6.377 16.967 1.00 95.00 198 SER A CA 1
ATOM 1447 C C . SER A 1 198 ? -6.441 -4.927 17.377 1.00 95.00 198 SER A C 1
ATOM 1449 O O . SER A 1 198 ? -7.193 -4.342 18.156 1.00 95.00 198 SER A O 1
ATOM 1451 N N . VAL A 1 199 ? -5.392 -4.324 16.810 1.00 95.06 199 VAL A N 1
ATOM 1452 C CA . VAL A 1 199 ? -5.018 -2.924 17.059 1.00 95.06 199 VAL A CA 1
ATOM 1453 C C . VAL A 1 199 ? -6.052 -1.983 16.441 1.00 95.06 199 VAL A C 1
ATOM 1455 O O . VAL A 1 199 ? -6.523 -1.063 17.106 1.00 95.06 199 VAL A O 1
ATOM 1458 N N . ALA A 1 200 ? -6.454 -2.240 15.194 1.00 97.00 200 ALA A N 1
ATOM 1459 C CA . ALA A 1 200 ? -7.453 -1.432 14.501 1.00 97.00 200 ALA A CA 1
ATOM 1460 C C . ALA A 1 200 ? -8.809 -1.446 15.226 1.00 97.00 200 ALA A C 1
ATOM 1462 O O . ALA A 1 200 ? -9.385 -0.390 15.480 1.00 97.00 200 ALA A O 1
ATOM 1463 N N . ASN A 1 201 ? -9.288 -2.626 15.631 1.00 95.81 201 ASN A N 1
ATOM 1464 C CA . ASN A 1 201 ? -10.545 -2.766 16.367 1.00 95.81 201 ASN A CA 1
ATOM 1465 C C . ASN A 1 201 ? -10.486 -2.108 17.751 1.00 95.81 201 ASN A C 1
ATOM 1467 O O . ASN A 1 201 ? -11.465 -1.505 18.180 1.00 95.81 201 ASN A O 1
ATOM 1471 N N . ASN A 1 202 ? -9.344 -2.162 18.445 1.00 94.56 202 ASN A N 1
ATOM 1472 C CA . ASN A 1 202 ? -9.172 -1.434 19.703 1.00 94.56 202 ASN A CA 1
ATOM 1473 C C . ASN A 1 202 ? -9.326 0.086 19.505 1.00 94.56 202 ASN A C 1
ATOM 1475 O O . ASN A 1 202 ? -10.069 0.723 20.248 1.00 94.56 202 ASN A O 1
ATOM 1479 N N . ILE A 1 203 ? -8.698 0.644 18.465 1.00 95.94 203 ILE A N 1
ATOM 1480 C CA . ILE A 1 203 ? -8.827 2.064 18.108 1.00 95.94 203 ILE A CA 1
ATOM 1481 C C . ILE A 1 203 ? -10.280 2.415 17.760 1.00 95.94 203 ILE A C 1
ATOM 1483 O O . ILE A 1 203 ? -10.804 3.416 18.248 1.00 95.94 203 ILE A O 1
ATOM 1487 N N . ALA A 1 204 ? -10.951 1.589 16.956 1.00 97.12 204 ALA A N 1
ATOM 1488 C CA . ALA A 1 204 ? -12.351 1.807 16.603 1.00 97.12 204 ALA A CA 1
ATOM 1489 C C . ALA A 1 204 ? -13.260 1.817 17.845 1.00 97.12 204 ALA A C 1
ATOM 1491 O O . ALA A 1 204 ? -14.044 2.748 18.033 1.00 97.12 204 ALA A O 1
ATOM 1492 N N . ASN A 1 205 ? -13.076 0.849 18.749 1.00 95.62 205 ASN A N 1
ATOM 1493 C CA . ASN A 1 205 ? -13.814 0.748 20.012 1.00 95.62 205 ASN A CA 1
ATOM 1494 C C . ASN A 1 205 ? -13.527 1.909 20.980 1.00 95.62 205 ASN A C 1
ATOM 1496 O O . ASN A 1 205 ? -14.362 2.215 21.828 1.00 95.62 205 ASN A O 1
ATOM 1500 N N . ALA A 1 206 ? -12.382 2.582 20.843 1.00 94.69 206 ALA A N 1
ATOM 1501 C CA . ALA A 1 206 ? -12.039 3.784 21.603 1.00 94.69 206 ALA A CA 1
ATOM 1502 C C . ALA A 1 206 ? -12.718 5.069 21.076 1.00 94.69 206 ALA A C 1
ATOM 1504 O O . ALA A 1 206 ? -12.446 6.155 21.583 1.00 94.69 206 ALA A O 1
ATOM 1505 N N . GLY A 1 207 ? -13.602 4.968 20.075 1.00 95.62 207 GLY A N 1
ATOM 1506 C CA . GLY A 1 207 ? -14.385 6.088 19.536 1.00 95.62 207 GLY A CA 1
ATOM 1507 C C . GLY A 1 207 ? -13.939 6.577 18.155 1.00 95.62 207 GLY A C 1
ATOM 1508 O O . GLY A 1 207 ? -14.562 7.483 17.596 1.00 95.62 207 GLY A O 1
ATOM 1509 N N . TYR A 1 208 ? -12.910 5.960 17.571 1.00 96.75 208 TYR A N 1
ATOM 1510 C CA . TYR A 1 208 ? -12.440 6.234 16.210 1.00 96.75 208 TYR A CA 1
ATOM 1511 C C . TYR A 1 208 ? -12.986 5.193 15.217 1.00 96.75 208 TYR A C 1
ATOM 1513 O O . TYR A 1 208 ? -12.248 4.584 14.443 1.00 96.75 208 TYR A O 1
ATOM 1521 N N . ASP A 1 209 ? -14.301 4.974 15.260 1.00 96.00 209 ASP A N 1
ATOM 1522 C CA . ASP A 1 209 ? -15.073 4.030 14.426 1.00 96.00 209 ASP A CA 1
ATOM 1523 C C . ASP A 1 209 ? -14.971 4.276 12.904 1.00 96.00 209 ASP A C 1
ATOM 1525 O O . ASP A 1 209 ? -15.377 3.445 12.100 1.00 96.00 209 ASP A O 1
ATOM 1529 N N . THR A 1 210 ? -14.393 5.405 12.501 1.00 96.56 210 THR A N 1
ATOM 1530 C CA . THR A 1 210 ? -14.091 5.781 11.120 1.00 96.56 210 THR A CA 1
ATOM 1531 C C . THR A 1 210 ? -12.631 6.208 11.034 1.00 96.56 210 THR A C 1
ATOM 1533 O O . THR A 1 210 ? -12.097 6.860 11.940 1.00 96.56 210 THR A O 1
ATOM 1536 N N . ALA A 1 211 ? -11.969 5.863 9.930 1.00 94.94 211 ALA A N 1
ATOM 1537 C CA . ALA A 1 211 ? -10.578 6.247 9.715 1.00 94.94 211 ALA A CA 1
ATOM 1538 C C . ALA A 1 211 ? -10.432 7.776 9.633 1.00 94.94 211 ALA A C 1
ATOM 1540 O O . ALA A 1 211 ? -9.380 8.313 9.970 1.00 94.94 211 ALA A O 1
ATOM 1541 N N . GLU A 1 212 ? -11.486 8.486 9.229 1.00 93.62 212 GLU A N 1
ATOM 1542 C CA . GLU A 1 212 ? -11.573 9.942 9.200 1.00 93.62 212 GLU A CA 1
ATOM 1543 C C . GLU A 1 212 ? -11.499 10.529 10.612 1.00 93.62 212 GLU A C 1
ATOM 1545 O O . GLU A 1 212 ? -10.696 11.430 10.833 1.00 93.62 212 GLU A O 1
ATOM 1550 N N . LYS A 1 213 ? -12.238 9.983 11.594 1.00 95.62 213 LYS A N 1
ATOM 1551 C CA . LYS A 1 213 ? -12.124 10.414 13.001 1.00 95.62 213 LYS A CA 1
ATOM 1552 C C . LYS A 1 213 ? -10.713 10.193 13.544 1.00 95.62 213 LYS A C 1
ATOM 1554 O O . LYS A 1 213 ? -10.172 11.085 14.197 1.00 95.62 213 LYS A O 1
ATOM 1559 N N . LEU A 1 214 ? -10.106 9.035 13.257 1.00 96.06 214 LEU A N 1
ATOM 1560 C CA . LEU A 1 214 ? -8.713 8.770 13.636 1.00 96.06 214 LEU A CA 1
ATOM 1561 C C . LEU A 1 214 ? -7.766 9.779 12.979 1.00 96.06 214 LEU A C 1
ATOM 1563 O O . LEU A 1 214 ? -6.914 10.352 13.649 1.00 96.06 214 LEU A O 1
ATOM 1567 N N . THR A 1 215 ? -7.939 10.019 11.679 1.00 93.56 215 THR A N 1
ATOM 1568 C CA . THR A 1 215 ? -7.124 10.962 10.908 1.00 93.56 215 THR A CA 1
ATOM 1569 C C . THR A 1 215 ? -7.229 12.360 11.491 1.00 93.56 215 THR A C 1
ATOM 1571 O O . THR A 1 215 ? -6.201 12.940 11.822 1.00 93.56 215 THR A O 1
ATOM 1574 N N . SER A 1 216 ? -8.446 12.867 11.709 1.00 92.75 216 SER A N 1
ATOM 1575 C CA . SER A 1 216 ? -8.678 14.162 12.345 1.00 92.75 216 SER A CA 1
ATOM 1576 C C . SER A 1 216 ? -7.970 14.251 13.689 1.00 92.75 216 SER A C 1
ATOM 1578 O O . SER A 1 216 ? -7.223 15.196 13.898 1.00 92.75 216 SER A O 1
ATOM 1580 N N . PHE A 1 217 ? -8.105 13.247 14.559 1.00 93.44 217 PHE A N 1
ATOM 1581 C CA . PHE A 1 217 ? -7.428 13.237 15.855 1.00 93.44 217 PHE A CA 1
ATOM 1582 C C . PHE A 1 217 ? -5.898 13.236 15.749 1.00 93.44 217 PHE A C 1
ATOM 1584 O O . PHE A 1 217 ? -5.238 13.976 16.480 1.00 93.44 217 PHE A O 1
ATOM 1591 N N . VAL A 1 218 ? -5.327 12.421 14.860 1.00 91.69 218 VAL A N 1
ATOM 1592 C CA . VAL A 1 218 ? -3.872 12.317 14.661 1.00 91.69 218 VAL A CA 1
ATOM 1593 C C . VAL A 1 218 ? -3.307 13.614 14.084 1.00 91.69 218 VAL A C 1
ATOM 1595 O O . VAL A 1 218 ? -2.253 14.065 14.524 1.00 91.69 218 VAL A O 1
ATOM 1598 N N . THR A 1 219 ? -4.015 14.233 13.137 1.00 88.56 219 THR A N 1
ATOM 1599 C CA . THR A 1 219 ? -3.586 15.477 12.482 1.00 88.56 219 THR A CA 1
ATOM 1600 C C . THR A 1 219 ? -3.968 16.749 13.238 1.00 88.56 219 THR A C 1
ATOM 1602 O O . THR A 1 219 ? -3.463 17.814 12.892 1.00 88.56 219 THR A O 1
ATOM 1605 N N . ASP A 1 220 ? -4.827 16.660 14.258 1.00 87.25 220 ASP A N 1
ATOM 1606 C CA . ASP A 1 220 ? -5.180 17.770 15.147 1.00 87.25 220 ASP A CA 1
ATOM 1607 C C . ASP A 1 220 ? -4.013 18.067 16.091 1.00 87.25 220 ASP A C 1
ATOM 1609 O O . ASP A 1 220 ? -3.890 17.532 17.198 1.00 87.25 220 ASP A O 1
ATOM 1613 N N . VAL A 1 221 ? -3.083 18.865 15.592 1.00 69.38 221 VAL A N 1
ATOM 1614 C CA . VAL A 1 221 ? -1.835 19.200 16.263 1.00 69.38 221 VAL A CA 1
ATOM 1615 C C . VAL A 1 221 ? -1.853 20.682 16.618 1.00 69.38 221 VAL A C 1
ATOM 1617 O O . VAL A 1 221 ? -1.965 21.539 15.746 1.00 69.38 221 VAL A O 1
ATOM 1620 N N . GLY A 1 222 ? -1.745 20.990 17.916 1.00 63.41 222 GLY A N 1
ATOM 1621 C CA . GLY A 1 222 ? -1.631 22.375 18.393 1.00 63.41 222 GLY A CA 1
ATOM 1622 C C . GLY A 1 222 ? -0.341 23.062 17.922 1.00 63.41 222 GLY A C 1
ATOM 1623 O O . GLY A 1 222 ? -0.338 24.265 17.682 1.00 63.41 222 GLY A O 1
ATOM 1624 N N . GLU A 1 223 ? 0.733 22.289 17.718 1.00 54.09 223 GLU A N 1
ATOM 1625 C CA . GLU A 1 223 ? 1.956 22.703 17.021 1.00 54.09 223 GLU A CA 1
ATOM 1626 C C . GLU A 1 223 ? 2.215 21.783 15.823 1.00 54.09 223 GLU A C 1
ATOM 1628 O O . GLU A 1 223 ? 2.112 20.563 15.934 1.00 54.09 223 GLU A O 1
ATOM 1633 N N . ALA A 1 224 ? 2.576 22.359 14.672 1.00 57.22 224 ALA A N 1
ATOM 1634 C CA . ALA A 1 224 ? 2.854 21.593 13.460 1.00 57.22 224 ALA A CA 1
ATOM 1635 C C . ALA A 1 224 ? 3.999 20.574 13.677 1.00 57.22 224 ALA A C 1
ATOM 1637 O O . ALA A 1 224 ? 4.985 20.910 14.344 1.00 57.22 224 ALA A O 1
ATOM 1638 N N . PRO A 1 225 ? 3.935 19.365 13.078 1.00 62.25 225 PRO A N 1
ATOM 1639 C CA . PRO A 1 225 ? 4.992 18.369 13.210 1.00 62.25 225 PRO A CA 1
ATOM 1640 C C . PRO A 1 225 ? 6.328 18.952 12.753 1.00 62.25 225 PRO A C 1
ATOM 1642 O O . PRO A 1 225 ? 6.380 19.775 11.830 1.00 62.25 225 PRO A O 1
ATOM 1645 N N . LYS A 1 226 ? 7.424 18.512 13.380 1.00 60.00 226 LYS A N 1
ATOM 1646 C CA . LYS A 1 226 ? 8.767 18.989 13.024 1.00 60.00 226 LYS A CA 1
ATOM 1647 C C . LYS A 1 226 ? 9.004 18.796 11.527 1.00 60.00 226 LYS A C 1
ATOM 1649 O O . LYS A 1 226 ? 8.680 17.753 10.968 1.00 60.00 226 LYS A O 1
ATOM 1654 N N . SER A 1 227 ? 9.590 19.783 10.855 1.00 57.09 227 SER A N 1
ATOM 1655 C CA . SER A 1 227 ? 10.065 19.557 9.491 1.00 57.09 227 SER A CA 1
ATOM 1656 C C . SER A 1 227 ? 11.113 18.442 9.515 1.00 57.09 227 SER A C 1
ATOM 1658 O O . SER A 1 227 ? 11.986 18.453 10.384 1.00 57.09 227 SER A O 1
ATOM 1660 N N . GLY A 1 228 ? 11.007 17.475 8.597 1.00 54.72 228 GLY A N 1
ATOM 1661 C CA . GLY A 1 228 ? 11.953 16.359 8.511 1.00 54.72 228 GLY A CA 1
ATOM 1662 C C . GLY A 1 228 ? 13.409 16.832 8.340 1.00 54.72 228 GLY A C 1
ATOM 1663 O O . GLY A 1 228 ? 13.643 18.017 8.072 1.00 54.72 228 GLY A O 1
ATOM 1664 N N . PRO A 1 229 ? 14.402 15.937 8.489 1.00 46.62 229 PRO A N 1
ATOM 1665 C CA . PRO A 1 229 ? 15.811 16.279 8.287 1.00 46.62 229 PRO A CA 1
ATOM 1666 C C . PRO A 1 229 ? 16.006 16.968 6.924 1.00 46.62 229 PRO A C 1
ATOM 1668 O O . PRO A 1 229 ? 15.592 16.430 5.902 1.00 46.62 229 PRO A O 1
ATOM 1671 N N . GLY A 1 230 ? 16.562 18.187 6.920 1.00 47.88 230 GLY A N 1
ATOM 1672 C CA . GLY A 1 230 ? 16.657 19.059 5.732 1.00 47.88 230 GLY A CA 1
ATOM 1673 C C . GLY A 1 230 ? 15.665 20.234 5.705 1.00 47.88 230 GLY A C 1
ATOM 1674 O O . GLY A 1 230 ? 15.751 21.104 4.842 1.00 47.88 230 GLY A O 1
ATOM 1675 N N . GLY A 1 231 ? 14.755 20.315 6.677 1.00 42.47 231 GLY A N 1
ATOM 1676 C CA . GLY A 1 231 ? 13.850 21.444 6.887 1.00 42.47 231 GLY A CA 1
ATOM 1677 C C . GLY A 1 231 ? 14.525 22.675 7.492 1.00 42.47 231 GLY A C 1
ATOM 1678 O O . GLY A 1 231 ? 14.152 23.109 8.577 1.00 42.47 231 GLY A O 1
ATOM 1679 N N . G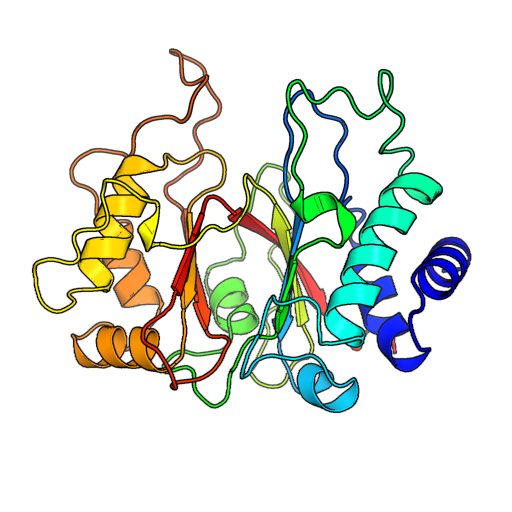LY A 1 232 ? 15.514 23.244 6.803 1.00 41.75 232 GLY A N 1
ATOM 1680 C CA . GLY A 1 232 ? 15.889 24.640 7.031 1.00 41.75 232 GLY A CA 1
ATOM 1681 C C . GLY A 1 232 ? 14.743 25.587 6.632 1.00 41.75 232 GLY A C 1
ATOM 1682 O O . GLY A 1 232 ? 13.728 25.137 6.080 1.00 41.75 232 GLY A O 1
ATOM 1683 N N . PRO A 1 233 ? 14.874 26.901 6.871 1.00 36.78 233 PRO A N 1
ATOM 1684 C CA . PRO A 1 233 ? 13.955 27.891 6.316 1.00 36.78 233 PRO A CA 1
ATOM 1685 C C . PRO A 1 233 ? 14.001 27.783 4.779 1.00 36.78 233 PRO A C 1
ATOM 1687 O O . PRO A 1 233 ? 14.960 28.229 4.161 1.00 36.78 233 PRO A O 1
ATOM 1690 N N . GLY A 1 234 ? 13.020 27.100 4.175 1.00 45.78 234 GLY A N 1
ATOM 1691 C CA . GLY A 1 234 ? 12.984 26.800 2.734 1.00 45.78 234 GLY A CA 1
ATOM 1692 C C . GLY A 1 234 ? 12.841 25.320 2.337 1.00 45.78 234 GLY A C 1
ATOM 1693 O O . GLY A 1 234 ? 12.740 25.037 1.148 1.00 45.78 234 GLY A O 1
ATOM 1694 N N . GLY A 1 235 ? 12.807 24.365 3.277 1.00 46.44 235 GLY A N 1
ATOM 1695 C CA . GLY A 1 235 ? 12.552 22.951 2.949 1.00 46.44 235 GLY A CA 1
ATOM 1696 C C . GLY A 1 235 ? 11.113 22.687 2.471 1.00 46.44 235 GLY A C 1
ATOM 1697 O O . GLY A 1 235 ? 10.179 23.330 2.951 1.00 46.44 235 GLY A O 1
ATOM 1698 N N . PHE A 1 236 ? 10.924 21.721 1.559 1.00 52.28 236 PHE A N 1
ATOM 1699 C CA . PHE A 1 236 ? 9.608 21.276 1.069 1.00 52.28 236 PHE A CA 1
ATOM 1700 C C . PHE A 1 236 ? 8.702 20.845 2.237 1.00 52.28 236 PHE A C 1
ATOM 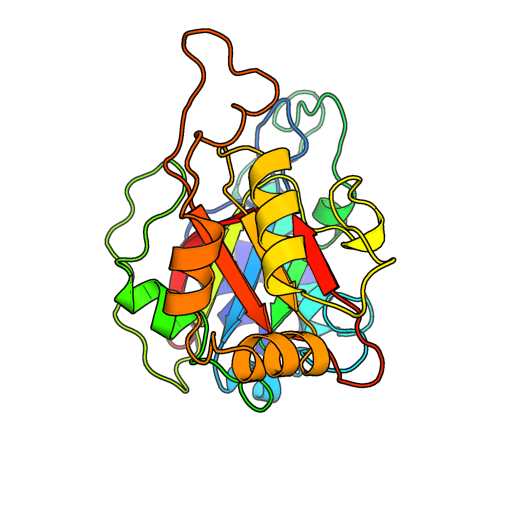1702 O O . PHE A 1 236 ? 8.829 19.742 2.772 1.00 52.28 236 PHE A O 1
ATOM 1709 N N . ARG A 1 237 ? 7.783 21.725 2.651 1.00 54.28 237 ARG A N 1
ATOM 1710 C CA . ARG A 1 237 ? 6.756 21.422 3.654 1.00 54.28 237 ARG A CA 1
ATOM 1711 C C . ARG A 1 237 ? 5.501 20.931 2.951 1.00 54.28 237 ARG A C 1
ATOM 1713 O O . ARG A 1 237 ? 4.821 21.702 2.282 1.00 54.28 237 ARG A O 1
ATOM 1720 N N . MET A 1 238 ? 5.192 19.655 3.145 1.00 63.56 238 MET A N 1
ATOM 1721 C CA . MET A 1 238 ? 3.901 19.089 2.767 1.00 63.56 238 MET A CA 1
ATOM 1722 C C . MET A 1 238 ? 2.898 19.293 3.912 1.00 63.56 238 MET A C 1
ATOM 1724 O O . MET A 1 238 ? 3.319 19.314 5.079 1.00 63.56 238 MET A O 1
ATOM 1728 N N . PRO A 1 239 ? 1.594 19.449 3.615 1.00 67.12 239 PRO A N 1
ATOM 1729 C CA . PRO A 1 239 ? 0.550 19.435 4.634 1.00 67.12 239 PRO A CA 1
ATOM 1730 C C . PRO A 1 239 ? 0.613 18.166 5.491 1.00 67.12 239 PRO A C 1
ATOM 1732 O O . PRO A 1 239 ? 1.066 17.116 5.030 1.00 67.12 239 PRO A O 1
ATOM 1735 N N . ALA A 1 240 ? 0.131 18.261 6.732 1.00 73.12 240 ALA A N 1
ATOM 1736 C CA . ALA A 1 240 ? -0.086 17.102 7.591 1.00 73.12 240 ALA A CA 1
ATOM 1737 C C . ALA A 1 240 ? -0.911 16.043 6.839 1.00 73.12 240 ALA A C 1
ATOM 1739 O O . ALA A 1 240 ? -2.008 16.329 6.364 1.00 73.12 240 ALA A O 1
ATOM 1740 N N . ASN A 1 241 ? -0.365 14.834 6.703 1.00 83.81 241 ASN A N 1
ATOM 1741 C CA . ASN A 1 241 ? -1.003 13.748 5.968 1.00 83.81 241 ASN A CA 1
ATOM 1742 C C . ASN A 1 241 ? -0.813 12.441 6.736 1.00 83.81 241 ASN A C 1
ATOM 1744 O O . ASN A 1 241 ? 0.320 12.006 6.956 1.00 83.81 241 ASN A O 1
ATOM 1748 N N . PHE A 1 242 ? -1.923 11.841 7.149 1.00 91.81 242 PHE A N 1
ATOM 1749 C CA . PHE A 1 242 ? -1.962 10.564 7.841 1.00 91.81 242 PHE A CA 1
ATOM 1750 C C . PHE A 1 242 ? -2.823 9.583 7.050 1.00 91.81 242 PHE A C 1
ATOM 1752 O O . PHE A 1 242 ? -3.903 9.925 6.577 1.00 91.81 242 PHE A O 1
ATOM 1759 N N . ASN A 1 243 ? -2.329 8.358 6.912 1.00 94.31 243 ASN A N 1
ATOM 1760 C CA . ASN A 1 243 ? -3.019 7.256 6.265 1.00 94.31 243 ASN A CA 1
ATOM 1761 C C . ASN A 1 243 ? -2.924 6.019 7.154 1.00 94.31 243 ASN A C 1
ATOM 1763 O O . ASN A 1 243 ? -1.946 5.826 7.877 1.00 94.31 243 ASN A O 1
ATOM 1767 N N . VAL A 1 244 ? -3.932 5.160 7.065 1.00 97.31 244 VAL A N 1
ATOM 1768 C CA . VAL A 1 244 ? -3.996 3.907 7.814 1.00 97.31 244 VAL A CA 1
ATOM 1769 C C . VAL A 1 244 ? -4.552 2.801 6.929 1.00 97.31 244 VAL A C 1
ATOM 1771 O O . VAL A 1 244 ? -5.495 3.036 6.164 1.00 97.31 244 VAL A O 1
ATOM 1774 N N . VAL A 1 245 ? -3.971 1.612 7.045 1.00 98.12 245 VAL A N 1
ATOM 1775 C CA . VAL A 1 245 ? -4.432 0.372 6.416 1.00 98.12 245 VAL A CA 1
ATOM 1776 C C . VAL A 1 245 ? -4.414 -0.752 7.448 1.00 98.12 245 VAL A C 1
ATOM 1778 O O . VAL A 1 245 ? -3.565 -0.764 8.347 1.00 98.12 245 VAL A O 1
ATOM 1781 N N . VAL A 1 246 ? -5.336 -1.701 7.314 1.00 98.25 246 VAL A N 1
ATOM 1782 C CA . VAL A 1 246 ? -5.378 -2.906 8.150 1.00 98.25 246 VAL A CA 1
ATOM 1783 C C . VAL A 1 246 ? -4.878 -4.093 7.338 1.00 98.25 246 VAL A C 1
ATOM 1785 O O . VAL A 1 246 ? -5.283 -4.293 6.204 1.00 98.25 246 VAL A O 1
ATOM 1788 N N . THR A 1 247 ? -3.968 -4.882 7.884 1.00 97.81 247 THR A N 1
ATOM 1789 C CA . THR A 1 247 ? -3.480 -6.124 7.271 1.00 97.81 247 THR A CA 1
ATOM 1790 C C . THR A 1 247 ? -2.965 -7.033 8.379 1.00 97.81 247 THR A C 1
ATOM 1792 O O . THR A 1 247 ? -2.808 -6.606 9.520 1.00 97.81 247 THR A O 1
ATOM 1795 N N . GLY A 1 248 ? -2.653 -8.280 8.074 1.00 96.00 248 GLY A N 1
ATOM 1796 C CA . GLY A 1 248 ? -2.185 -9.225 9.070 1.00 96.00 248 GLY A CA 1
ATOM 1797 C C . GLY A 1 248 ? -3.317 -9.902 9.840 1.00 96.00 248 GLY A C 1
ATOM 1798 O O . GLY A 1 248 ? -4.497 -9.786 9.508 1.00 96.00 248 GLY A O 1
ATOM 1799 N N . SER A 1 249 ? -2.912 -10.604 10.898 1.00 93.94 249 SER A N 1
ATOM 1800 C CA . SER A 1 249 ? -3.786 -11.417 11.752 1.00 93.94 249 SER A CA 1
ATOM 1801 C C . SER A 1 249 ? -3.960 -10.823 13.151 1.00 93.94 249 SER A C 1
ATOM 1803 O O . SER A 1 249 ? -3.244 -9.900 13.541 1.00 93.94 249 SER A O 1
ATOM 1805 N N . SER A 1 250 ? -4.863 -11.397 13.943 1.00 92.62 250 SER A N 1
ATOM 1806 C CA . SER A 1 250 ? -5.168 -10.976 15.317 1.00 92.62 250 SER A CA 1
ATOM 1807 C C . SER A 1 250 ? -4.354 -11.682 16.414 1.00 92.62 250 SER A C 1
ATOM 1809 O O . SER A 1 250 ? -4.595 -11.445 17.597 1.00 92.62 250 SER A O 1
ATOM 1811 N N . ASN A 1 251 ? -3.379 -12.529 16.061 1.00 90.12 251 ASN A N 1
ATOM 1812 C CA . ASN A 1 251 ? -2.618 -13.337 17.026 1.00 90.12 251 ASN A CA 1
ATOM 1813 C C . ASN A 1 251 ? -1.636 -12.542 17.914 1.00 90.12 251 ASN A C 1
ATOM 1815 O O . ASN A 1 251 ? -1.128 -13.081 18.896 1.00 90.12 251 ASN A O 1
ATOM 1819 N N . ASN A 1 252 ? -1.354 -11.281 17.575 1.00 87.69 252 ASN A N 1
ATOM 1820 C CA . ASN A 1 252 ? -0.533 -10.357 18.350 1.00 87.69 252 ASN A CA 1
ATOM 1821 C C . ASN A 1 252 ? -0.995 -8.915 18.088 1.00 87.69 252 ASN A C 1
ATOM 1823 O O . ASN A 1 252 ? -1.400 -8.578 16.976 1.00 87.69 252 ASN A O 1
ATOM 1827 N N . ASN A 1 253 ? -0.850 -8.032 19.074 1.00 89.56 253 ASN A N 1
ATOM 1828 C CA . ASN A 1 253 ? -1.104 -6.600 18.921 1.00 89.56 253 ASN A CA 1
ATOM 1829 C C . ASN A 1 253 ? 0.091 -5.872 18.281 1.00 89.56 253 ASN A C 1
ATOM 1831 O O . ASN A 1 253 ? 0.589 -4.860 18.783 1.00 89.56 253 ASN A O 1
ATOM 1835 N N . TYR A 1 254 ? 0.582 -6.425 17.178 1.00 88.56 254 TYR A N 1
ATOM 1836 C CA . TYR A 1 254 ? 1.706 -5.888 16.430 1.00 88.56 254 TYR A CA 1
ATOM 1837 C C . TYR A 1 254 ? 1.225 -4.927 15.342 1.00 88.56 254 TYR A C 1
ATOM 1839 O O . TYR A 1 254 ? 0.195 -5.146 14.703 1.00 88.56 254 TYR A O 1
ATOM 1847 N N . TRP A 1 255 ? 1.984 -3.859 15.118 1.00 93.94 255 TRP A N 1
ATOM 1848 C CA . TRP A 1 255 ? 1.712 -2.883 14.072 1.00 93.94 255 TRP A CA 1
ATOM 1849 C C . TRP A 1 255 ? 2.999 -2.186 13.629 1.00 93.94 255 TRP A C 1
ATOM 1851 O O . TRP A 1 255 ? 4.013 -2.169 14.338 1.00 93.94 255 TRP A O 1
ATOM 1861 N N . MET A 1 256 ? 2.958 -1.628 12.425 1.00 95.75 256 MET A N 1
ATOM 1862 C CA . MET A 1 256 ? 4.051 -0.868 11.834 1.00 95.75 256 MET A CA 1
ATOM 1863 C C . MET A 1 256 ? 3.591 0.547 11.503 1.00 95.75 256 MET A C 1
ATOM 1865 O O . MET A 1 256 ? 2.411 0.806 11.270 1.00 95.75 256 MET A O 1
ATOM 1869 N N . ILE A 1 257 ? 4.537 1.471 11.462 1.00 95.19 257 ILE A N 1
ATOM 1870 C CA . ILE A 1 257 ? 4.293 2.863 11.101 1.00 95.19 257 ILE A CA 1
ATOM 1871 C C . ILE A 1 257 ? 5.568 3.471 10.532 1.00 95.19 257 ILE A C 1
ATOM 1873 O O . ILE A 1 257 ? 6.684 3.086 10.899 1.00 95.19 257 ILE A O 1
ATOM 1877 N N . GLY A 1 258 ? 5.406 4.387 9.588 1.00 93.25 258 GLY A N 1
ATOM 1878 C CA . GLY A 1 258 ? 6.525 5.085 8.980 1.00 93.25 258 GLY A CA 1
ATOM 1879 C C . GLY A 1 258 ? 6.086 6.154 7.995 1.00 93.25 258 GLY A C 1
ATOM 1880 O O . GLY A 1 258 ? 4.894 6.445 7.854 1.00 93.25 258 GLY A O 1
ATOM 1881 N N . GLY A 1 259 ? 7.057 6.798 7.352 1.00 90.88 259 GLY A N 1
ATOM 1882 C CA . GLY A 1 259 ? 6.796 7.876 6.402 1.00 90.88 259 GLY A CA 1
ATOM 1883 C C . GLY A 1 259 ? 6.527 7.298 5.038 1.00 90.88 259 GLY A C 1
ATOM 1884 O O . GLY A 1 259 ? 7.476 6.985 4.332 1.00 90.88 259 GLY A O 1
ATOM 1885 N N . MET A 1 260 ? 5.256 7.150 4.683 1.00 90.38 260 MET A N 1
ATOM 1886 C CA . MET A 1 260 ? 4.826 6.757 3.349 1.00 90.38 260 MET A CA 1
ATOM 1887 C C . MET A 1 260 ? 3.612 7.592 2.966 1.00 90.38 260 MET A C 1
ATOM 1889 O O . MET A 1 260 ? 2.643 7.700 3.716 1.00 90.38 260 MET A O 1
ATOM 1893 N N . VAL A 1 261 ? 3.645 8.161 1.773 1.00 87.69 261 VAL A N 1
ATOM 1894 C CA . VAL A 1 261 ? 2.543 8.943 1.231 1.00 87.69 261 VAL A CA 1
ATOM 1895 C C . VAL A 1 261 ? 2.017 8.245 -0.015 1.00 87.69 261 VAL A C 1
ATOM 1897 O O . VAL A 1 261 ? 2.804 7.854 -0.883 1.00 87.69 261 VAL A O 1
ATOM 1900 N N . PRO A 1 262 ? 0.696 8.052 -0.118 1.00 89.50 262 PRO A N 1
ATOM 1901 C CA . PRO A 1 262 ? 0.105 7.511 -1.325 1.00 89.50 262 PRO A CA 1
ATOM 1902 C C . PRO A 1 262 ? 0.232 8.500 -2.492 1.00 89.50 262 PRO A C 1
ATOM 1904 O O . PRO A 1 262 ? 0.104 9.715 -2.327 1.00 89.50 262 PRO A O 1
ATOM 1907 N N . ALA A 1 263 ? 0.472 7.964 -3.682 1.00 84.12 263 ALA A N 1
ATOM 1908 C CA . ALA A 1 263 ? 0.599 8.687 -4.940 1.00 84.12 263 ALA A CA 1
ATOM 1909 C C . ALA A 1 263 ? -0.552 8.284 -5.881 1.00 84.12 263 ALA A C 1
ATOM 1911 O O . ALA A 1 263 ? -1.707 8.633 -5.623 1.00 84.12 263 ALA A O 1
ATOM 1912 N N . ALA A 1 264 ? -0.272 7.533 -6.947 1.00 88.00 264 ALA A N 1
ATOM 1913 C CA . ALA A 1 264 ? -1.276 7.089 -7.912 1.00 88.00 264 ALA A CA 1
ATOM 1914 C C . ALA A 1 264 ? -2.128 5.924 -7.379 1.00 88.00 264 ALA A C 1
ATOM 1916 O O . ALA A 1 264 ? -1.628 5.051 -6.672 1.00 88.00 264 ALA A O 1
ATOM 1917 N N . SER A 1 265 ? -3.414 5.904 -7.736 1.00 91.81 265 SER A N 1
ATOM 1918 C CA . SER A 1 265 ? -4.321 4.768 -7.508 1.00 91.81 265 SER A CA 1
ATOM 1919 C C . SER A 1 265 ? -4.970 4.397 -8.834 1.00 91.81 265 SER A C 1
ATOM 1921 O O . SER A 1 265 ? -5.565 5.271 -9.465 1.00 91.81 265 SER A O 1
ATOM 1923 N N . VAL A 1 266 ? -4.855 3.142 -9.257 1.00 93.44 266 VAL A N 1
ATOM 1924 C CA . VAL A 1 266 ? -5.366 2.672 -10.554 1.00 93.44 266 VAL A CA 1
ATOM 1925 C C . VAL A 1 266 ? -6.188 1.401 -10.392 1.00 93.44 266 VAL A C 1
ATOM 1927 O O . VAL A 1 266 ? -5.888 0.569 -9.531 1.00 93.44 266 VAL A O 1
ATOM 1930 N N . ASN A 1 267 ? -7.215 1.263 -11.230 1.00 95.94 267 ASN A N 1
ATOM 1931 C CA . ASN A 1 267 ? -8.000 0.043 -11.320 1.00 95.94 267 ASN A CA 1
ATOM 1932 C C . ASN A 1 267 ? -7.165 -1.046 -12.010 1.00 95.94 267 ASN A C 1
ATOM 1934 O O . ASN A 1 267 ? -6.541 -0.813 -13.046 1.00 95.94 267 ASN A O 1
ATOM 1938 N N . ILE A 1 268 ? -7.112 -2.226 -11.403 1.00 98.00 268 ILE A N 1
ATOM 1939 C CA . ILE A 1 268 ? -6.369 -3.375 -11.917 1.00 98.00 268 ILE A CA 1
ATOM 1940 C C . ILE A 1 268 ? -7.159 -4.079 -13.028 1.00 98.00 268 ILE A C 1
ATOM 1942 O O . ILE A 1 268 ? -6.558 -4.656 -13.932 1.00 98.00 268 ILE A O 1
ATOM 1946 N N . ASP A 1 269 ? -8.489 -4.000 -13.000 1.00 97.19 269 ASP A N 1
ATOM 1947 C CA . ASP A 1 269 ? -9.360 -4.694 -13.952 1.00 97.19 269 ASP A CA 1
ATOM 1948 C C . ASP A 1 269 ? -9.240 -4.138 -15.377 1.00 97.19 269 ASP A C 1
ATOM 1950 O O . ASP A 1 269 ? -9.466 -4.872 -16.335 1.00 97.19 269 ASP A O 1
ATOM 1954 N N . ASP A 1 270 ? -8.761 -2.899 -15.527 1.00 96.06 270 ASP A N 1
ATOM 1955 C CA . ASP A 1 270 ? -8.414 -2.291 -16.820 1.00 96.06 270 ASP A CA 1
ATOM 1956 C C . ASP A 1 270 ? -7.245 -3.013 -17.533 1.00 96.06 270 ASP A C 1
ATOM 1958 O O . ASP A 1 270 ? -6.963 -2.744 -18.702 1.00 96.06 270 ASP A O 1
ATOM 1962 N N . TRP A 1 271 ? -6.545 -3.913 -16.830 1.00 96.06 271 TRP A N 1
ATOM 1963 C CA . TRP A 1 271 ? -5.347 -4.624 -17.294 1.00 96.06 271 TRP A CA 1
ATOM 1964 C C . TRP A 1 271 ? -5.506 -6.150 -17.335 1.00 96.06 271 TRP A C 1
ATOM 1966 O O . TRP A 1 271 ? -4.499 -6.849 -17.503 1.00 96.06 271 TRP A O 1
ATOM 1976 N N . ARG A 1 272 ? -6.727 -6.665 -17.139 1.00 89.31 272 ARG A N 1
ATOM 1977 C CA . ARG A 1 272 ? -7.050 -8.097 -17.250 1.00 89.31 272 ARG A CA 1
ATOM 1978 C C . ARG A 1 272 ? -7.150 -8.571 -18.700 1.00 89.31 272 ARG A C 1
ATOM 1980 O O . ARG A 1 272 ? -7.537 -7.770 -19.579 1.00 89.31 272 ARG A O 1
#

Nearest PDB structures (foldseek):
  5hy4-assembly1_C  TM=2.455E-01  e=2.362E-01  Frankia sp. Eul1b
  4f3y-assembly1_B-2  TM=3.211E-01  e=1.600E+00  Burkholderia thailandensis E264
  5ugj-assembly1_A  TM=3.222E-01  e=2.047E+00  Neisseria meningitidis MC58
  8d57-assembly2_F  TM=2.735E-01  e=4.566E+00  Acinetobacter baumannii
  4ywj-assembly1_A  TM=2.608E-01  e=6.217E+00  Pseudomonas aeruginosa PAO1

Radius of gyration: 17.76 Å; Cα contacts (8 Å, |Δi|>4): 593; chains: 1; bounding box: 43×44×53 Å

Solvent-accessible surface area (backbone atoms only — not comparable to full-atom values): 14241 Å² total; per-residue (Å²): 108,73,68,53,52,54,24,27,54,76,38,66,39,56,77,80,51,43,23,53,48,48,38,52,55,71,69,70,67,54,34,39,56,76,33,59,56,35,52,26,25,34,32,42,38,42,36,58,56,37,68,78,55,50,41,43,19,34,83,64,36,77,47,85,83,28,65,43,31,40,15,48,23,24,16,42,30,43,32,11,33,77,73,63,67,18,62,42,76,84,74,28,20,50,40,78,50,80,44,81,56,47,73,29,32,47,36,37,27,52,26,63,88,61,34,72,40,78,48,55,64,31,54,39,24,71,70,51,37,76,52,70,93,62,93,64,76,64,40,67,82,49,55,92,66,48,35,33,42,33,34,29,40,27,69,40,74,38,61,41,84,79,37,89,52,44,69,77,88,52,84,78,57,56,59,59,30,51,26,39,39,46,47,68,65,12,24,70,29,20,29,28,37,43,25,9,31,50,48,45,43,51,36,26,75,73,71,31,58,37,65,64,55,43,37,52,58,45,64,63,54,98,63,79,50,45,67,36,97,76,50,54,101,83,40,82,77,47,68,86,43,70,48,69,46,35,26,31,37,65,93,48,85,53,45,31,36,28,28,32,27,47,48,60,56,46,60,26,69,86,43,107

Foldseek 3Di:
DVLLVVLLVVLVHDPLLSLVSVQLVVVVDAQAAQDQAAKGKEKEKAAPSCVVRVPAQAAQAQHDPGSSQQSSQSSRLSCCVRVVVADDDPPRHNHPDHDPCSNRGGYHYFPCVLALEHAQLQVCLVVQNDWPDDDDHRADHDHHRFTKMWMKMGHDKDWLVPDPLQDPPPPDPPLSSLLSSQLAAAANQAKEKEFESQLNVVNCVVVCSYVVSSLCSSLPDPDHRDHHPVPDPDDDHDRHDYYYGYGYYDPDRIIIMHRMIIDDMGGSVVRD

Secondary structure (DSSP, 8-state):
-HHHHHHHHHHT--GGGHHHHHHHHHTT--SS-SSSS--EEEEEEESTHHHHTT---STTTTSTT-HHHHHHHHHHHHHHHHHH----BTTTB--SS--GGGGT-EEEE--TTS-SS--HHHHHHHTTT--SSS-PPPPPP--TT--EEEEEEES--EEGGG-TT---SSS--HHHHHHHHHHHH-STT-EEEEE-HHHHHHHHHTT--SHHHHHHHHH--SSPPPPPTT-STT---PPP-EEEEE-S-SSS--EEEE-EEEEEEEESGGG-

Mean predicted aligned error: 5.57 Å